Protein AF-A0A431HJG8-F1 (afdb_monomer_lite)

Radius of gyration: 27.52 Å; chains: 1; bounding box: 78×36×75 Å

Secondary structure (DSSP, 8-state):
-HHHHHHHHHHHHHHHHHHHHT--HHHHHHHIIIIIIHHHT-HHHHHHHHHHHHHHHHHHHHHH-SSPPPP-S-HHHHHHHHHHHHHHHHIIIIIHHHHHHHHHHHHHHHHHTT--SSHHHHHHHHHHHHHHHHHHHHTTT--S-HHHHHHHHHHHHHHHHHHHHHHHHHHHHS-S----HHHHHHHHHHHHHHHHHHHHHHHHHHHHHS--EES--EEEPHHHHHHHHSPPTTS-GGGBGGG-TTTEEEETTEEEE-SSEEEEEETTEEEEEEE-BSSPEEPTTS-EEEEEEEEEEETTEEEEEEEEEEEGGG-TTTTTSPPPGGGG-

Foldseek 3Di:
DVVVVVVVVVVVVVVVVVCLLQDQLVVLLVCCPVPVVVVCPPPVNVPVVVVVVLVVLVVLLVVPDPPFDQQPQDPVLNVVLSVVLLVQLCCLQPVVLVVLSSVLSVVLNVVCVVPRPCSSVVSLVVSLVVLLVVVVVVCVVVLDDPVLSVLSSVLSSLNVVLSVVQSVCCVVPVDSPPDDPVSVVSVVVSVVSSPVSSSSSSVSVSVVQWPKDFFDWDFDAQVLQVLLPPDDPQADLVFFQCNPPQAWDQDPRHIIGGLFWIWTDHDQWIKIKGWGGLAWGQDPVRFTKIFIWIWTAHNNDIDIDRGDIDTPVGDPCCVRRPHPPVVVD

pLDDT: mean 77.04, std 10.56, range [43.88, 91.69]

Structure (mmCIF, N/CA/C/O backbone):
data_AF-A0A431HJG8-F1
#
_entry.id   AF-A0A431HJG8-F1
#
loop_
_atom_site.group_PDB
_atom_site.id
_atom_site.type_symbol
_atom_site.label_atom_id
_atom_site.label_alt_id
_atom_site.label_comp_id
_atom_site.label_asym_id
_atom_site.label_entity_id
_atom_site.label_seq_id
_atom_site.pdbx_PDB_ins_code
_atom_site.Cartn_x
_atom_site.Cartn_y
_atom_site.Cartn_z
_atom_site.occupancy
_atom_site.B_iso_or_equiv
_atom_site.auth_seq_id
_atom_site.auth_comp_id
_atom_site.auth_asym_id
_atom_site.auth_atom_id
_atom_site.pdbx_PDB_model_num
ATOM 1 N N . MET A 1 1 ? -45.948 -13.210 17.483 1.00 53.19 1 MET A N 1
ATOM 2 C CA . MET A 1 1 ? -44.524 -13.620 17.579 1.00 53.19 1 MET A CA 1
ATOM 3 C C . MET A 1 1 ? -43.562 -12.494 17.176 1.00 53.19 1 MET A C 1
ATOM 5 O O . MET A 1 1 ? -42.685 -12.172 17.970 1.00 53.19 1 MET A O 1
ATOM 9 N N . LEU A 1 2 ? -43.781 -11.815 16.036 1.00 53.88 2 LEU A N 1
ATOM 10 C CA . LEU A 1 2 ? -43.001 -10.638 15.595 1.00 53.88 2 LEU A CA 1
ATOM 11 C C . LEU A 1 2 ? -42.888 -9.531 16.660 1.00 53.88 2 LEU A C 1
ATOM 13 O O . LEU A 1 2 ? -41.799 -9.046 16.937 1.00 53.88 2 LEU A O 1
ATOM 17 N N . ASN A 1 3 ? -43.994 -9.186 17.326 1.00 65.94 3 ASN A N 1
ATOM 18 C CA . ASN A 1 3 ? -44.025 -8.076 18.286 1.00 65.94 3 ASN A CA 1
ATOM 19 C C . ASN A 1 3 ? -43.157 -8.330 19.546 1.00 65.94 3 ASN A C 1
ATOM 21 O O . ASN A 1 3 ? -42.563 -7.409 20.100 1.00 65.94 3 ASN A O 1
ATOM 25 N N . LYS A 1 4 ? -42.999 -9.598 19.968 1.00 66.44 4 LYS A N 1
ATOM 26 C CA . LYS A 1 4 ? -42.073 -9.991 21.054 1.00 66.44 4 LYS A CA 1
ATOM 27 C C . LYS A 1 4 ? -40.607 -9.930 20.605 1.00 66.44 4 LYS A C 1
ATOM 29 O O . LYS A 1 4 ? -39.761 -9.507 21.389 1.00 66.44 4 LYS A O 1
ATOM 34 N N . LEU A 1 5 ? -40.317 -10.315 19.359 1.00 67.69 5 LEU A N 1
ATOM 35 C CA . LEU A 1 5 ? -38.980 -10.214 18.763 1.00 67.69 5 LEU A CA 1
ATOM 36 C C . LEU A 1 5 ? -38.539 -8.753 18.619 1.00 67.69 5 LEU A C 1
ATOM 38 O O . LEU A 1 5 ? -37.452 -8.415 19.073 1.00 67.69 5 LEU A O 1
ATOM 42 N N . PHE A 1 6 ? -39.398 -7.875 18.093 1.00 71.62 6 PHE A N 1
ATOM 43 C CA . PHE A 1 6 ? -39.111 -6.440 17.981 1.00 71.62 6 PHE A CA 1
ATOM 44 C C . PHE A 1 6 ? -38.918 -5.775 19.344 1.00 71.62 6 PHE A C 1
ATOM 46 O O . PHE A 1 6 ? -37.957 -5.035 19.536 1.00 71.62 6 PHE A O 1
ATOM 53 N N . LYS A 1 7 ? -39.769 -6.096 20.327 1.00 71.69 7 LYS A N 1
ATOM 54 C CA . LYS A 1 7 ? -39.635 -5.568 21.691 1.00 71.69 7 LYS A CA 1
ATOM 55 C C . LYS A 1 7 ? -38.341 -6.053 22.361 1.00 71.69 7 LYS A C 1
ATOM 57 O O . LYS A 1 7 ? -37.634 -5.260 22.973 1.00 71.69 7 LYS A O 1
ATOM 62 N N . SER A 1 8 ? -37.979 -7.327 22.182 1.00 72.56 8 SER A N 1
ATOM 63 C CA . SER A 1 8 ? -36.697 -7.883 22.644 1.00 72.56 8 SER A CA 1
ATOM 64 C C . SER A 1 8 ? -35.492 -7.210 21.976 1.00 72.56 8 SER A C 1
ATOM 66 O O . SER A 1 8 ? -34.520 -6.879 22.657 1.00 72.56 8 SER A O 1
ATOM 68 N N . LEU A 1 9 ? -35.560 -6.973 20.664 1.00 71.25 9 LEU A N 1
ATOM 69 C CA . LEU A 1 9 ? -34.513 -6.291 19.907 1.00 71.25 9 LEU A CA 1
ATOM 70 C C . LEU A 1 9 ? -34.352 -4.837 20.370 1.00 71.25 9 LEU A C 1
ATOM 72 O O . LEU A 1 9 ? -33.231 -4.397 20.600 1.00 71.25 9 LEU A O 1
ATOM 76 N N . TYR A 1 10 ? -35.462 -4.127 20.584 1.00 76.19 10 TYR A N 1
ATOM 77 C CA . TYR A 1 10 ? -35.477 -2.754 21.084 1.00 76.19 10 TYR A CA 1
ATOM 78 C C . TYR A 1 10 ? -34.828 -2.636 22.467 1.00 76.19 10 TYR A C 1
ATOM 80 O O . TYR A 1 10 ? -33.953 -1.797 22.650 1.00 76.19 10 TYR A O 1
ATOM 88 N N . TYR A 1 11 ? -35.172 -3.507 23.425 1.00 73.81 11 TYR A N 1
ATOM 89 C CA . TYR A 1 11 ? -34.519 -3.499 24.741 1.00 73.81 11 TYR A CA 1
ATOM 90 C C . TYR A 1 11 ? -33.025 -3.833 24.656 1.00 73.81 11 TYR A C 1
ATOM 92 O O . TYR A 1 11 ? -32.221 -3.222 25.355 1.00 73.81 11 TYR A O 1
ATOM 100 N N . ARG A 1 12 ? -32.626 -4.761 23.774 1.00 72.62 12 ARG A N 1
ATOM 101 C CA . ARG A 1 12 ? -31.205 -5.062 23.533 1.00 72.62 12 ARG A CA 1
ATOM 102 C C . ARG A 1 12 ? -30.459 -3.868 22.939 1.00 72.62 12 ARG A C 1
ATOM 104 O O . ARG A 1 12 ? -29.351 -3.587 23.382 1.00 72.62 12 ARG A O 1
ATOM 111 N N . LEU A 1 13 ? -31.060 -3.169 21.976 1.00 72.44 13 LEU A N 1
ATOM 112 C CA . LEU A 1 13 ? -30.500 -1.960 21.368 1.00 72.44 13 LEU A CA 1
ATOM 113 C C . LEU A 1 13 ? -30.425 -0.807 22.370 1.00 72.44 13 LEU A C 1
ATOM 115 O O . LEU A 1 13 ? -29.407 -0.128 22.423 1.00 72.44 13 LEU A O 1
ATOM 119 N N . LYS A 1 14 ? -31.459 -0.622 23.197 1.00 74.56 14 LYS A N 1
ATOM 120 C CA . LYS A 1 14 ? -31.486 0.396 24.250 1.00 74.56 14 LYS A CA 1
ATOM 121 C C . LYS A 1 14 ? -30.387 0.154 25.284 1.00 74.56 14 LYS A C 1
ATOM 123 O O . LYS A 1 14 ? -29.580 1.043 25.506 1.00 74.56 14 LYS A O 1
ATOM 128 N N . ASN A 1 15 ? -30.280 -1.066 25.814 1.00 74.69 15 ASN A N 1
ATOM 129 C CA . ASN A 1 15 ? -29.219 -1.417 26.764 1.00 74.69 15 ASN A CA 1
ATOM 130 C C . ASN A 1 15 ? -27.821 -1.269 26.144 1.00 74.69 15 ASN A C 1
ATOM 132 O O . ASN A 1 15 ? -26.899 -0.803 26.802 1.00 74.69 15 ASN A O 1
ATOM 136 N N . TYR A 1 16 ? -27.658 -1.638 24.870 1.00 71.56 16 TYR A N 1
ATOM 137 C CA . TYR A 1 16 ? -26.401 -1.441 24.147 1.00 71.56 16 TYR A CA 1
ATOM 138 C C . TYR A 1 16 ? -26.059 0.046 23.971 1.00 71.56 16 TYR A C 1
ATOM 140 O O . TYR A 1 16 ? -24.907 0.433 24.138 1.00 71.56 16 TYR A O 1
ATOM 148 N N . ASN A 1 17 ? -27.054 0.888 23.681 1.00 73.94 17 ASN A N 1
ATOM 149 C CA . ASN A 1 17 ? -26.876 2.332 23.570 1.00 73.94 17 ASN A CA 1
ATOM 150 C C . ASN A 1 17 ? -26.530 2.969 24.925 1.00 73.94 17 ASN A C 1
ATOM 152 O O . ASN A 1 17 ? -25.628 3.796 24.993 1.00 73.94 17 ASN A O 1
ATOM 156 N N . ASP A 1 18 ? -27.184 2.545 26.007 1.00 71.31 18 ASP A N 1
ATOM 157 C CA . ASP A 1 18 ? -26.900 3.026 27.364 1.00 71.31 18 ASP A CA 1
ATOM 158 C C . ASP A 1 18 ? -25.480 2.629 27.819 1.00 71.31 18 ASP A C 1
ATOM 160 O O . ASP A 1 18 ? -24.781 3.416 28.459 1.00 71.31 18 ASP A O 1
ATOM 164 N N . GLU A 1 19 ? -25.003 1.441 27.436 1.00 73.31 19 GLU A N 1
ATOM 165 C CA . GLU A 1 19 ? -23.618 1.004 27.669 1.00 73.31 19 GLU A CA 1
ATOM 166 C C . GLU A 1 19 ? -22.597 1.803 26.856 1.00 73.31 19 GLU A C 1
ATOM 168 O O . GLU A 1 19 ? -21.528 2.146 27.358 1.00 73.31 19 GLU A O 1
ATOM 173 N N . ILE A 1 20 ? -22.928 2.115 25.604 1.00 73.69 20 ILE A N 1
ATOM 174 C CA . ILE A 1 20 ? -22.093 2.936 24.726 1.00 73.69 20 ILE A CA 1
ATOM 175 C C . ILE A 1 20 ? -22.022 4.386 25.219 1.00 73.69 20 ILE A C 1
ATOM 177 O O . ILE A 1 20 ? -20.971 5.016 25.129 1.00 73.69 20 ILE A O 1
ATOM 181 N N . MET A 1 21 ? -23.116 4.931 25.744 1.00 69.50 21 MET A N 1
ATOM 182 C CA . MET A 1 21 ? -23.154 6.311 26.228 1.00 69.50 21 MET A CA 1
ATOM 183 C C . MET A 1 21 ? -22.412 6.492 27.559 1.00 69.50 21 MET A C 1
ATOM 185 O O . MET A 1 21 ? -21.844 7.555 27.792 1.00 69.50 21 MET A O 1
ATOM 189 N N . ASN A 1 22 ? -22.346 5.454 28.400 1.00 71.25 22 ASN A N 1
ATOM 190 C CA . ASN A 1 22 ? -21.621 5.467 29.681 1.00 71.25 22 ASN A CA 1
ATOM 191 C C . ASN A 1 22 ? -20.175 4.952 29.575 1.00 71.25 22 ASN A C 1
ATOM 193 O O . ASN A 1 22 ? -19.572 4.501 30.548 1.00 71.25 22 ASN A O 1
ATOM 197 N N . PHE A 1 23 ? -19.616 4.993 28.373 1.00 76.50 23 PHE A N 1
ATOM 198 C CA . PHE A 1 23 ? -18.312 4.439 28.061 1.00 76.50 23 PHE A CA 1
ATOM 199 C C . PHE A 1 23 ? -17.176 5.240 28.707 1.00 76.50 23 PHE A C 1
ATOM 201 O O . PHE A 1 23 ? -17.044 6.436 28.454 1.00 76.50 23 PHE A O 1
ATOM 208 N N . ASN A 1 24 ? -16.322 4.592 29.504 1.00 82.12 24 ASN A N 1
ATOM 209 C CA . ASN A 1 24 ? -15.135 5.234 30.068 1.00 82.12 24 ASN A CA 1
ATOM 210 C C . ASN A 1 24 ? -13.966 5.165 29.073 1.00 82.12 24 ASN A C 1
ATOM 212 O O . ASN A 1 24 ? -13.390 4.098 28.837 1.00 82.12 24 ASN A O 1
ATOM 216 N N . PHE A 1 25 ? -13.581 6.313 28.508 1.00 85.69 25 PHE A N 1
ATOM 217 C CA . PHE A 1 25 ? -12.496 6.376 27.524 1.00 85.69 25 PHE A CA 1
ATOM 218 C C . PHE A 1 25 ? -11.129 5.957 28.083 1.00 85.69 25 PHE A C 1
ATOM 220 O O . PHE A 1 25 ? -10.315 5.405 27.341 1.00 85.69 25 PHE A O 1
ATOM 227 N N . ASN A 1 26 ? -10.876 6.169 29.378 1.00 86.94 26 ASN A N 1
ATOM 228 C CA . ASN A 1 26 ? -9.606 5.789 29.993 1.00 86.94 26 ASN A CA 1
ATOM 229 C C . ASN A 1 26 ? -9.502 4.266 30.169 1.00 86.94 26 ASN A C 1
ATOM 231 O O . ASN A 1 26 ? -8.490 3.657 29.819 1.00 86.94 26 ASN A O 1
ATOM 235 N N . ASP A 1 27 ? -10.585 3.628 30.622 1.00 85.56 27 ASP A N 1
ATOM 236 C CA . ASP A 1 27 ? -10.649 2.166 30.725 1.00 85.56 27 ASP A CA 1
ATOM 237 C C . ASP A 1 27 ? -10.578 1.502 29.348 1.00 85.56 27 ASP A C 1
ATOM 239 O O . ASP A 1 27 ? -9.983 0.433 29.200 1.00 85.56 27 ASP A O 1
ATOM 243 N N . PHE A 1 28 ? -11.130 2.150 28.322 1.00 87.69 28 PHE A N 1
ATOM 244 C CA . PHE A 1 28 ? -10.996 1.684 26.949 1.00 87.69 28 PHE A CA 1
ATOM 245 C C . PHE A 1 28 ? -9.556 1.756 26.436 1.00 87.69 28 PHE A C 1
ATOM 247 O O . PHE A 1 28 ? -9.071 0.787 25.855 1.00 87.69 28 PHE A O 1
ATOM 254 N N . ASN A 1 29 ? -8.834 2.847 26.705 1.00 89.25 29 ASN A N 1
ATOM 255 C CA . ASN A 1 29 ? -7.402 2.929 26.400 1.00 89.25 29 ASN A CA 1
ATOM 256 C C . ASN A 1 29 ? -6.603 1.850 27.126 1.00 89.25 29 ASN A C 1
ATOM 258 O O . ASN A 1 29 ? -5.787 1.160 26.511 1.00 89.25 29 ASN A O 1
ATOM 262 N N . LYS A 1 30 ? -6.884 1.651 28.418 1.00 87.81 30 LYS A N 1
ATOM 263 C CA . LYS A 1 30 ? -6.262 0.587 29.206 1.00 87.81 30 LYS A CA 1
ATOM 264 C C . LYS A 1 30 ? -6.527 -0.778 28.579 1.00 87.81 30 LYS A C 1
ATOM 266 O O . LYS A 1 30 ? -5.601 -1.576 28.461 1.00 87.81 30 LYS A O 1
ATOM 271 N N . PHE A 1 31 ? -7.749 -1.037 28.123 1.00 88.62 31 PHE A N 1
ATOM 272 C CA . PHE A 1 31 ? -8.099 -2.263 27.413 1.00 88.62 31 PHE A CA 1
ATOM 273 C C . PHE A 1 31 ? -7.317 -2.433 26.104 1.00 88.62 31 PHE A C 1
ATOM 275 O O . PHE A 1 31 ? -6.739 -3.500 25.887 1.00 88.62 31 PHE A O 1
ATOM 282 N N . ILE A 1 32 ? -7.250 -1.396 25.260 1.00 86.25 32 ILE A N 1
ATOM 283 C CA . ILE A 1 32 ? -6.510 -1.456 23.992 1.00 86.25 32 ILE A CA 1
ATOM 284 C C . ILE A 1 32 ? -5.044 -1.817 24.256 1.00 86.25 32 ILE A C 1
ATOM 286 O O . ILE A 1 32 ? -4.516 -2.735 23.637 1.00 86.25 32 ILE A O 1
ATOM 290 N N . ILE A 1 33 ? -4.399 -1.148 25.211 1.00 85.00 33 ILE A N 1
ATOM 291 C CA . ILE A 1 33 ? -2.964 -1.317 25.470 1.00 85.00 33 ILE A CA 1
ATOM 292 C C . ILE A 1 33 ? -2.667 -2.646 26.175 1.00 85.00 33 ILE A C 1
ATOM 294 O O . ILE A 1 33 ? -1.789 -3.399 25.759 1.00 85.00 33 ILE A O 1
ATOM 298 N N . THR A 1 34 ? -3.391 -2.953 27.252 1.00 84.19 34 THR A N 1
ATOM 299 C CA . THR A 1 34 ? -3.020 -4.061 28.151 1.00 84.19 34 THR A CA 1
ATOM 300 C C . THR A 1 34 ? -3.591 -5.410 27.737 1.00 84.19 34 THR A C 1
ATOM 302 O O . THR A 1 34 ? -3.011 -6.442 28.078 1.00 84.19 34 THR A O 1
ATOM 305 N N . VAL A 1 35 ? -4.710 -5.414 27.008 1.00 83.25 35 VAL A N 1
ATOM 306 C CA . VAL A 1 35 ? -5.424 -6.636 26.628 1.00 83.25 35 VAL A CA 1
ATOM 307 C C . VAL A 1 35 ? -5.323 -6.863 25.125 1.00 83.25 35 VAL A C 1
ATOM 309 O O . VAL A 1 35 ? -4.826 -7.906 24.708 1.00 83.25 35 VAL A O 1
ATOM 312 N N . LEU A 1 36 ? -5.754 -5.892 24.315 1.00 81.62 36 LEU A N 1
ATOM 313 C CA . LEU A 1 36 ? -5.866 -6.064 22.866 1.00 81.62 36 LEU A CA 1
ATOM 314 C C . LEU A 1 36 ? -4.489 -6.121 22.192 1.00 81.62 36 LEU A C 1
ATOM 316 O O . LEU A 1 36 ? -4.174 -7.124 21.561 1.00 81.62 36 LEU A O 1
ATOM 320 N N . LEU A 1 37 ? -3.635 -5.112 22.385 1.00 81.25 37 LEU A N 1
ATOM 321 C CA . LEU A 1 37 ? -2.283 -5.101 21.817 1.00 81.25 37 LEU A CA 1
ATOM 322 C C . LEU A 1 37 ? -1.438 -6.251 22.360 1.00 81.25 37 LEU A C 1
ATOM 324 O O . LEU A 1 37 ? -0.799 -6.939 21.578 1.00 81.25 37 LEU A O 1
ATOM 328 N N . LYS A 1 38 ? -1.496 -6.527 23.668 1.00 79.62 38 LYS A N 1
ATOM 329 C CA . LYS A 1 38 ? -0.741 -7.627 24.287 1.00 79.62 38 LYS A CA 1
ATOM 330 C C . LYS A 1 38 ? -1.108 -9.006 23.728 1.00 79.62 38 LYS A C 1
ATOM 332 O O . LYS A 1 38 ? -0.242 -9.869 23.627 1.00 79.62 38 LYS A O 1
ATOM 337 N N . GLN A 1 39 ? -2.381 -9.248 23.408 1.00 75.69 39 GLN A N 1
ATOM 338 C CA . GLN A 1 39 ? -2.785 -10.497 22.758 1.00 75.69 39 GLN A CA 1
ATOM 339 C C . GLN A 1 39 ? -2.471 -10.510 21.267 1.00 75.69 39 GLN A C 1
ATOM 341 O O . GLN A 1 39 ? -2.111 -11.558 20.746 1.00 75.69 39 GLN A O 1
ATOM 346 N N . LEU A 1 40 ? -2.583 -9.370 20.586 1.00 71.25 40 LEU A N 1
ATOM 347 C CA . LEU A 1 40 ? -2.214 -9.267 19.180 1.00 71.25 40 LEU A CA 1
ATOM 348 C C . LEU A 1 40 ? -0.706 -9.360 18.962 1.00 71.25 40 LEU A C 1
ATOM 350 O O . LEU A 1 40 ? -0.323 -9.721 17.866 1.00 71.25 40 LEU A O 1
ATOM 354 N N . THR A 1 41 ? 0.134 -9.060 19.960 1.00 69.38 41 THR A N 1
ATOM 355 C CA . THR A 1 41 ? 1.602 -9.159 19.873 1.00 69.38 41 THR A CA 1
ATOM 356 C C . THR A 1 41 ? 2.177 -10.496 20.325 1.00 69.38 41 THR A C 1
ATOM 358 O O . THR A 1 41 ? 3.390 -10.698 20.283 1.00 69.38 41 THR A O 1
ATOM 361 N N . ARG A 1 42 ? 1.318 -11.431 20.736 1.00 74.31 42 ARG A N 1
ATOM 362 C CA . ARG A 1 42 ? 1.724 -12.792 21.075 1.00 74.31 42 ARG A CA 1
ATOM 363 C C . ARG A 1 42 ? 2.242 -13.517 19.837 1.00 74.31 42 ARG A C 1
ATOM 365 O O . ARG A 1 42 ? 1.559 -13.590 18.817 1.00 74.31 42 ARG A O 1
ATOM 372 N N . THR A 1 43 ? 3.461 -14.038 19.926 1.00 63.56 43 THR A N 1
ATOM 373 C CA . THR A 1 43 ? 4.199 -14.620 18.798 1.00 63.56 43 THR A CA 1
ATOM 374 C C . THR A 1 43 ? 3.472 -15.823 18.187 1.00 63.56 43 THR A C 1
ATOM 376 O O . THR A 1 43 ? 3.460 -15.980 16.970 1.00 63.56 43 THR A O 1
ATOM 379 N N . ASP A 1 44 ? 2.795 -16.610 19.025 1.00 66.00 44 ASP A N 1
ATOM 380 C CA . ASP A 1 44 ? 1.925 -17.738 18.670 1.00 66.00 44 ASP A CA 1
ATOM 381 C C . ASP A 1 44 ? 0.692 -17.330 17.845 1.00 66.00 44 ASP A C 1
ATOM 383 O O . ASP A 1 44 ? 0.160 -18.139 17.088 1.00 66.00 44 ASP A O 1
ATOM 387 N N . VAL A 1 45 ? 0.267 -16.067 17.939 1.00 63.09 45 VAL A N 1
ATOM 388 C CA . VAL A 1 45 ? -0.875 -15.514 17.196 1.00 63.09 45 VAL A CA 1
ATOM 389 C C . VAL A 1 45 ? -0.416 -14.717 15.972 1.00 63.09 45 VAL A C 1
ATOM 391 O O . VAL A 1 45 ? -1.019 -14.834 14.907 1.00 63.09 45 VAL A O 1
ATOM 394 N N . ILE A 1 46 ? 0.662 -13.931 16.091 1.00 69.50 46 ILE A N 1
ATOM 395 C CA . ILE A 1 46 ? 1.193 -13.116 14.986 1.00 69.50 46 ILE A CA 1
ATOM 396 C C . ILE A 1 46 ? 1.695 -13.980 13.846 1.00 69.50 46 ILE A C 1
ATOM 398 O O . ILE A 1 46 ? 1.398 -13.681 12.693 1.00 69.50 46 ILE A O 1
ATOM 402 N N . LEU A 1 47 ? 2.484 -15.012 14.146 1.00 60.22 47 LEU A N 1
ATOM 403 C CA . LEU A 1 47 ? 3.254 -15.698 13.115 1.00 60.22 47 LEU A CA 1
ATOM 404 C C . LEU A 1 47 ? 2.358 -16.374 12.055 1.00 60.22 47 LEU A C 1
ATOM 406 O O . LEU A 1 47 ? 2.571 -16.115 10.870 1.00 60.22 47 LEU A O 1
ATOM 410 N N . PRO A 1 48 ? 1.309 -17.145 12.415 1.00 63.31 48 PRO A N 1
ATOM 411 C CA . PRO A 1 48 ? 0.438 -17.781 11.423 1.00 63.31 48 PRO A CA 1
ATOM 412 C C . PRO A 1 48 ? -0.397 -16.766 10.635 1.00 63.31 48 PRO A C 1
ATOM 414 O O . PRO A 1 48 ? -0.598 -16.922 9.430 1.00 63.31 48 PR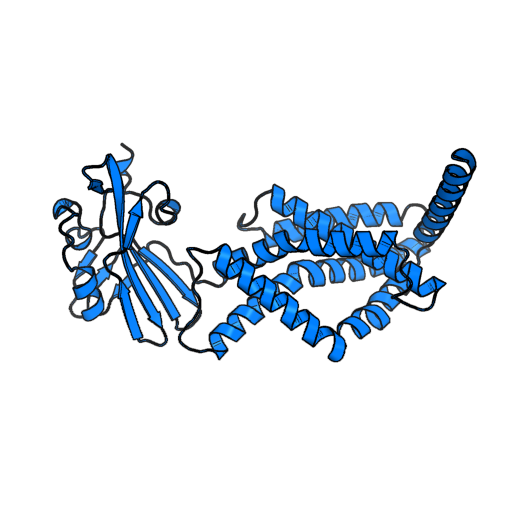O A O 1
ATOM 417 N N . VAL A 1 49 ? -0.863 -15.705 11.305 1.00 63.91 49 VAL A N 1
ATOM 418 C CA . VAL A 1 49 ? -1.653 -14.635 10.679 1.00 63.91 49 VAL A CA 1
ATOM 419 C C . VAL A 1 49 ? -0.797 -13.846 9.694 1.00 63.91 49 VAL A C 1
ATOM 421 O O . VAL A 1 49 ? -1.243 -13.585 8.581 1.00 63.91 49 VAL A O 1
ATOM 424 N N . ALA A 1 50 ? 0.441 -13.519 10.066 1.00 66.88 50 ALA A N 1
ATOM 425 C CA . ALA A 1 50 ? 1.392 -12.838 9.200 1.00 66.88 50 ALA A CA 1
ATOM 426 C C . ALA A 1 50 ? 1.712 -13.683 7.964 1.00 66.88 50 ALA A C 1
ATOM 428 O O . ALA A 1 50 ? 1.640 -13.164 6.856 1.00 66.88 50 ALA A O 1
ATOM 429 N N . ILE A 1 51 ? 1.982 -14.984 8.128 1.00 66.50 51 ILE A N 1
ATOM 430 C CA . ILE A 1 51 ? 2.247 -15.890 7.001 1.00 66.50 51 ILE A CA 1
ATOM 431 C C . ILE A 1 51 ? 1.041 -15.935 6.056 1.00 66.50 51 ILE A C 1
ATOM 433 O O . ILE A 1 51 ? 1.192 -15.660 4.867 1.00 66.50 51 ILE A O 1
ATOM 437 N N . GLY A 1 52 ? -0.164 -16.219 6.562 1.00 66.94 52 GLY A N 1
ATOM 438 C CA . GLY A 1 52 ? -1.365 -16.306 5.723 1.00 66.94 52 GLY A CA 1
ATOM 439 C C . GLY A 1 52 ? -1.678 -14.995 4.999 1.00 66.94 52 GLY A C 1
ATOM 440 O O . GLY A 1 52 ? -1.958 -14.991 3.801 1.00 66.94 52 GLY A O 1
ATOM 441 N N . PHE A 1 53 ? -1.555 -13.871 5.703 1.00 67.25 53 PHE A N 1
ATOM 442 C CA . PHE A 1 53 ? -1.793 -12.547 5.144 1.00 67.25 53 PHE A CA 1
ATOM 443 C C . PHE A 1 53 ? -0.758 -12.182 4.073 1.00 67.25 53 PHE A C 1
ATOM 445 O O . PHE A 1 53 ? -1.146 -11.811 2.970 1.00 67.25 53 PHE A O 1
ATOM 452 N N . ILE A 1 54 ? 0.539 -12.376 4.334 1.00 68.50 54 ILE A N 1
ATOM 453 C CA . ILE A 1 54 ? 1.613 -12.144 3.353 1.00 68.50 54 ILE A CA 1
ATOM 454 C C . ILE A 1 54 ? 1.409 -13.019 2.109 1.00 68.50 54 ILE A C 1
ATOM 456 O O . ILE A 1 54 ? 1.543 -12.530 0.992 1.00 68.50 54 ILE A O 1
ATOM 460 N N . THR A 1 55 ? 1.021 -14.286 2.275 1.00 67.06 55 THR A N 1
ATOM 461 C CA . THR A 1 55 ? 0.816 -15.210 1.144 1.00 67.06 55 THR A CA 1
ATOM 462 C C . THR A 1 55 ? -0.321 -14.743 0.230 1.00 67.06 55 THR A C 1
ATOM 464 O O . THR A 1 55 ? -0.173 -14.701 -0.993 1.00 67.06 55 THR A O 1
ATOM 467 N N . VAL A 1 56 ? -1.451 -14.334 0.818 1.00 65.06 56 VAL A N 1
ATOM 468 C CA . VAL A 1 56 ? -2.592 -13.777 0.075 1.00 65.06 56 VAL A CA 1
ATOM 469 C C . VAL A 1 56 ? -2.203 -12.467 -0.610 1.00 65.06 56 VAL A C 1
ATOM 471 O O . VAL A 1 56 ? -2.551 -12.250 -1.769 1.00 65.06 56 VAL A O 1
ATOM 474 N N . LEU A 1 57 ? -1.439 -11.615 0.071 1.00 63.44 57 LEU A N 1
ATOM 475 C CA . LEU A 1 57 ? -0.997 -10.336 -0.471 1.00 63.44 57 LEU A CA 1
ATOM 476 C C . LEU A 1 57 ? -0.049 -10.473 -1.657 1.00 63.44 57 LEU A C 1
ATOM 478 O O . LEU A 1 57 ? -0.286 -9.828 -2.674 1.00 63.44 57 LEU A O 1
ATOM 482 N N . ILE A 1 58 ? 0.958 -11.344 -1.562 1.00 63.75 58 ILE A N 1
ATOM 483 C CA . ILE A 1 58 ? 1.863 -11.651 -2.679 1.00 63.75 58 ILE A CA 1
ATOM 484 C C . ILE A 1 58 ? 1.059 -12.197 -3.865 1.00 63.75 58 ILE A C 1
ATOM 486 O O . ILE A 1 58 ? 1.295 -11.799 -5.004 1.00 63.75 58 ILE A O 1
ATOM 490 N N . SER A 1 59 ? 0.066 -13.053 -3.606 1.00 62.56 59 SER A N 1
ATOM 491 C CA . SER A 1 59 ? -0.792 -13.619 -4.655 1.00 62.56 59 SER A CA 1
ATOM 492 C C . SER A 1 59 ? -1.601 -12.535 -5.375 1.00 62.56 59 SER A C 1
ATOM 494 O O . SER A 1 59 ? -1.627 -12.492 -6.602 1.00 62.56 59 SER A O 1
ATOM 496 N N . PHE A 1 60 ? -2.217 -11.608 -4.634 1.00 60.75 60 PHE A N 1
ATOM 497 C CA . PHE A 1 60 ? -2.940 -10.479 -5.230 1.00 60.75 60 PHE A CA 1
ATOM 498 C C . PHE A 1 60 ? -2.015 -9.506 -5.964 1.00 60.75 60 PHE A C 1
ATOM 500 O O . PHE A 1 60 ? -2.376 -9.005 -7.028 1.00 60.75 60 PHE A O 1
ATOM 507 N N . GLN A 1 61 ? -0.824 -9.247 -5.429 1.00 58.91 61 GLN A N 1
ATOM 508 C CA . GLN A 1 61 ? 0.167 -8.392 -6.074 1.00 58.91 61 GLN A CA 1
ATOM 509 C C . GLN A 1 61 ? 0.641 -8.997 -7.402 1.00 58.91 61 GLN A C 1
ATOM 511 O O . GLN A 1 61 ? 0.653 -8.306 -8.417 1.00 58.91 61 GLN A O 1
ATOM 516 N N . SER A 1 62 ? 0.910 -10.305 -7.427 1.00 58.03 62 SER A N 1
ATOM 517 C CA . SER A 1 62 ? 1.265 -11.042 -8.645 1.00 58.03 62 SER A CA 1
ATOM 518 C C . SER A 1 62 ? 0.162 -11.023 -9.709 1.00 58.03 62 SER A C 1
ATOM 520 O O . SER A 1 62 ? 0.471 -11.140 -10.890 1.00 58.03 62 SER A O 1
ATOM 522 N N . LEU A 1 63 ? -1.109 -10.898 -9.312 1.00 52.72 63 LEU A N 1
ATOM 523 C CA . LEU A 1 63 ? -2.252 -10.839 -10.232 1.00 52.72 63 LEU A CA 1
ATOM 524 C C . LEU A 1 63 ? -2.535 -9.429 -10.767 1.00 52.72 63 LEU A C 1
ATOM 526 O O . LEU A 1 63 ? -3.189 -9.292 -11.795 1.00 52.72 63 LEU A O 1
ATOM 530 N N . THR A 1 64 ? -2.103 -8.382 -10.061 1.00 50.62 64 THR A N 1
ATOM 531 C CA . THR A 1 64 ? -2.517 -6.994 -10.338 1.00 50.62 64 THR A CA 1
ATOM 532 C C . THR A 1 64 ? -1.444 -6.138 -11.001 1.00 50.62 64 THR A C 1
ATOM 534 O O . THR A 1 64 ? -1.724 -4.985 -11.323 1.00 50.62 64 THR A O 1
ATOM 537 N N . GLN A 1 65 ? -0.222 -6.644 -11.198 1.00 51.09 65 GLN A N 1
ATOM 538 C CA . GLN A 1 65 ? 0.906 -5.800 -11.593 1.00 51.09 65 GLN A CA 1
ATOM 539 C C . GLN A 1 65 ? 1.621 -6.295 -12.851 1.00 51.09 65 GLN A C 1
ATOM 541 O O . GLN A 1 65 ? 2.389 -7.249 -12.827 1.00 51.09 65 GLN A O 1
ATOM 546 N N . SER A 1 66 ? 1.423 -5.555 -13.938 1.00 43.88 66 SER A N 1
ATOM 547 C CA . SER A 1 66 ? 2.242 -5.546 -15.157 1.00 43.88 66 SER A CA 1
ATOM 548 C C . SER A 1 66 ? 3.554 -4.756 -14.990 1.00 43.88 66 SER A C 1
ATOM 550 O O . SER A 1 66 ? 4.470 -4.922 -15.792 1.00 43.88 66 SER A O 1
ATOM 552 N N . ASN A 1 67 ? 3.665 -3.917 -13.948 1.00 46.75 67 ASN A N 1
ATOM 553 C CA . ASN A 1 67 ? 4.657 -2.834 -13.882 1.00 46.75 67 ASN A CA 1
ATOM 554 C C . ASN A 1 67 ? 5.407 -2.673 -12.548 1.00 46.75 67 ASN A C 1
ATOM 556 O O . ASN A 1 67 ? 6.092 -1.670 -12.358 1.00 46.75 67 ASN A O 1
ATOM 560 N N . VAL A 1 68 ? 5.306 -3.627 -11.621 1.00 50.12 68 VAL A N 1
ATOM 561 C CA . VAL A 1 68 ? 6.115 -3.582 -10.393 1.00 50.12 68 VAL A CA 1
ATOM 562 C C . VAL A 1 68 ? 7.340 -4.453 -10.516 1.00 50.12 68 VAL A C 1
ATOM 564 O O . VAL A 1 68 ? 7.291 -5.607 -10.947 1.00 50.12 68 VAL A O 1
ATOM 567 N N . PHE A 1 69 ? 8.455 -3.854 -10.129 1.00 54.31 69 PHE A N 1
ATOM 568 C CA . PHE A 1 69 ? 9.742 -4.492 -10.168 1.00 54.31 69 PHE A CA 1
ATOM 569 C C . PHE A 1 69 ? 9.939 -5.346 -8.913 1.00 54.31 69 PHE A C 1
ATOM 571 O O . PHE A 1 69 ? 9.953 -4.844 -7.793 1.00 54.31 69 PHE A O 1
ATOM 578 N N . PHE A 1 70 ? 10.133 -6.652 -9.096 1.00 58.16 70 PHE A N 1
ATOM 579 C CA . PHE A 1 70 ? 10.589 -7.520 -8.016 1.00 58.16 70 PHE A CA 1
ATOM 580 C C . PHE A 1 70 ? 12.117 -7.605 -8.055 1.00 58.16 70 PHE A C 1
ATOM 582 O O . PHE A 1 70 ? 12.662 -8.002 -9.091 1.00 58.16 70 PHE A O 1
ATOM 589 N N . PRO A 1 71 ? 12.830 -7.271 -6.965 1.00 56.31 71 PRO A N 1
ATOM 590 C CA . PRO A 1 71 ? 14.260 -7.537 -6.896 1.00 56.31 71 PRO A CA 1
ATOM 591 C C . PRO A 1 71 ? 14.474 -9.056 -6.945 1.00 56.31 71 PRO A C 1
ATOM 593 O O . PRO A 1 71 ? 13.967 -9.787 -6.095 1.00 56.31 71 PRO A O 1
ATOM 596 N N . GLN A 1 72 ? 15.177 -9.540 -7.971 1.00 59.88 72 GLN A N 1
ATOM 597 C CA . GLN A 1 72 ? 15.430 -10.974 -8.183 1.00 59.88 72 GLN A CA 1
ATOM 598 C C . GLN A 1 72 ? 16.846 -11.384 -7.784 1.00 59.88 72 GLN A C 1
ATOM 600 O O . GLN A 1 72 ? 17.134 -12.575 -7.698 1.00 59.88 72 GLN A O 1
ATOM 605 N N . SER A 1 73 ? 17.745 -10.427 -7.539 1.00 52.50 73 SER A N 1
ATOM 606 C CA . SER A 1 73 ? 19.153 -10.760 -7.327 1.00 52.50 73 SER A CA 1
ATOM 607 C C . SER A 1 73 ? 19.464 -11.319 -5.942 1.00 52.50 73 SER A C 1
ATOM 609 O O . SER A 1 73 ? 20.485 -11.977 -5.758 1.00 52.50 73 SER A O 1
ATOM 611 N N . ASN A 1 74 ? 18.602 -11.058 -4.956 1.00 59.59 74 ASN A N 1
ATOM 612 C CA . ASN A 1 74 ? 18.850 -11.444 -3.577 1.00 59.59 74 ASN A CA 1
ATOM 613 C C . ASN A 1 74 ? 17.532 -11.732 -2.845 1.00 59.59 74 ASN A C 1
ATOM 615 O O . ASN A 1 74 ? 16.710 -10.834 -2.652 1.00 59.59 74 ASN A O 1
ATOM 619 N N . VAL A 1 75 ? 17.343 -12.984 -2.408 1.00 61.78 75 VAL A N 1
ATOM 620 C CA . VAL A 1 75 ? 16.154 -13.428 -1.657 1.00 61.78 75 VAL A CA 1
ATOM 621 C C . VAL A 1 75 ? 15.919 -12.542 -0.422 1.00 61.78 75 VAL A C 1
ATOM 623 O O . VAL A 1 75 ? 14.808 -12.045 -0.260 1.00 61.78 75 VAL A O 1
ATOM 626 N N . PRO A 1 76 ? 16.934 -12.240 0.408 1.00 63.41 76 PRO A N 1
ATOM 627 C CA . PRO A 1 76 ? 16.856 -11.208 1.437 1.00 63.41 76 PRO A CA 1
ATOM 628 C C . PRO A 1 76 ? 16.331 -9.840 0.985 1.00 63.41 76 PRO A C 1
ATOM 630 O O . PRO A 1 76 ? 15.531 -9.248 1.706 1.00 63.41 76 PRO A O 1
ATOM 633 N N . ALA A 1 77 ? 16.736 -9.325 -0.179 1.00 59.19 77 ALA A N 1
ATOM 634 C CA . ALA A 1 77 ? 16.263 -8.027 -0.671 1.00 59.19 77 ALA A CA 1
ATOM 635 C C . ALA A 1 77 ? 14.782 -8.089 -1.068 1.00 59.19 77 ALA A C 1
ATOM 637 O O . ALA A 1 77 ? 14.014 -7.198 -0.706 1.00 59.19 77 ALA A O 1
ATOM 638 N N . TYR A 1 78 ? 14.370 -9.179 -1.718 1.00 64.81 78 TYR A N 1
ATOM 639 C CA . TYR A 1 78 ? 12.968 -9.473 -2.014 1.00 64.81 78 TYR A CA 1
ATOM 640 C C . TYR A 1 78 ? 12.118 -9.585 -0.748 1.00 64.81 78 TYR A C 1
ATOM 642 O O . TYR A 1 78 ? 11.106 -8.901 -0.609 1.00 64.81 78 TYR A O 1
ATOM 650 N N . VAL A 1 79 ? 12.559 -10.389 0.219 1.00 67.75 79 VAL A N 1
ATOM 651 C CA . VAL A 1 79 ? 11.860 -10.557 1.497 1.00 67.75 79 VAL A CA 1
ATOM 652 C C . VAL A 1 79 ? 11.779 -9.224 2.238 1.00 67.75 79 VAL A C 1
ATOM 654 O O . VAL A 1 79 ? 10.716 -8.872 2.737 1.00 67.75 79 VAL A O 1
ATOM 657 N N . THR A 1 80 ? 12.858 -8.441 2.262 1.00 67.69 80 THR A N 1
ATOM 658 C CA . THR A 1 80 ? 12.874 -7.120 2.912 1.00 67.69 80 THR A CA 1
ATOM 659 C C . THR A 1 80 ? 11.909 -6.150 2.238 1.00 67.69 80 THR A C 1
ATOM 661 O O . THR A 1 80 ? 11.178 -5.447 2.931 1.00 67.69 80 THR A O 1
ATOM 664 N N . PHE A 1 81 ? 11.857 -6.137 0.905 1.00 69.06 81 PHE A N 1
ATOM 665 C CA . PHE A 1 81 ? 10.923 -5.317 0.135 1.00 69.06 81 PHE A CA 1
ATOM 666 C C . PHE A 1 81 ? 9.467 -5.668 0.461 1.00 69.06 81 PHE A C 1
ATOM 668 O O . PHE A 1 81 ? 8.691 -4.793 0.843 1.00 69.06 81 PHE A O 1
ATOM 675 N N . VAL A 1 82 ? 9.117 -6.956 0.419 1.00 70.94 82 VAL A N 1
ATOM 676 C CA . VAL A 1 82 ? 7.768 -7.435 0.756 1.00 70.94 82 VAL A CA 1
ATOM 677 C C . VAL A 1 82 ? 7.414 -7.130 2.214 1.00 70.94 82 VAL A C 1
ATOM 679 O O . VAL A 1 82 ? 6.315 -6.648 2.498 1.00 70.94 82 VAL A O 1
ATOM 682 N N . LEU A 1 83 ? 8.337 -7.362 3.152 1.00 73.38 83 LEU A N 1
ATOM 683 C CA . LEU A 1 83 ? 8.127 -7.060 4.570 1.00 73.38 83 LEU A CA 1
ATOM 684 C C . LEU A 1 83 ? 7.926 -5.563 4.803 1.00 73.38 83 LEU A C 1
ATOM 686 O O . LEU A 1 83 ? 7.042 -5.186 5.569 1.00 73.38 83 LEU A O 1
ATOM 690 N N . PHE A 1 84 ? 8.698 -4.711 4.128 1.00 72.12 84 PHE A N 1
ATOM 691 C CA . PHE A 1 84 ? 8.559 -3.261 4.223 1.00 72.12 84 PHE A CA 1
ATOM 692 C C . PHE A 1 84 ? 7.202 -2.791 3.687 1.00 72.12 84 PHE A C 1
ATOM 694 O O . PHE A 1 84 ? 6.516 -2.005 4.341 1.00 72.12 84 PHE A O 1
ATOM 701 N N . GLN A 1 85 ? 6.762 -3.326 2.547 1.00 72.44 85 GLN A N 1
ATOM 702 C CA . GLN A 1 85 ? 5.442 -3.037 1.985 1.00 72.44 85 GLN A CA 1
ATOM 703 C C . GLN A 1 85 ? 4.311 -3.477 2.919 1.00 72.44 85 GLN A C 1
ATOM 705 O O . GLN A 1 85 ? 3.400 -2.696 3.202 1.00 72.44 85 GLN A O 1
ATOM 710 N N . CYS A 1 86 ? 4.393 -4.696 3.458 1.00 73.88 86 CYS A N 1
ATOM 711 C CA . CYS A 1 86 ? 3.422 -5.202 4.426 1.00 73.88 86 CYS A CA 1
ATOM 712 C C . CYS A 1 86 ? 3.400 -4.346 5.695 1.00 73.88 86 CYS A C 1
ATOM 714 O O . CYS A 1 86 ? 2.324 -3.983 6.170 1.00 73.88 86 CYS A O 1
ATOM 716 N N . ALA A 1 87 ? 4.570 -3.973 6.218 1.00 76.25 87 ALA A N 1
ATOM 717 C CA . ALA A 1 87 ? 4.688 -3.115 7.389 1.00 76.25 87 ALA A CA 1
ATOM 718 C C . ALA A 1 87 ? 4.041 -1.746 7.148 1.00 76.25 87 ALA A C 1
ATOM 720 O O . ALA A 1 87 ? 3.250 -1.299 7.976 1.00 76.25 87 ALA A O 1
ATOM 721 N N . MET A 1 88 ? 4.297 -1.117 5.997 1.00 76.19 88 MET A N 1
ATOM 722 C CA . MET A 1 88 ? 3.678 0.159 5.626 1.00 76.19 88 MET A CA 1
ATOM 723 C C . MET A 1 88 ? 2.163 0.039 5.457 1.00 76.19 88 MET A C 1
ATOM 725 O O . MET A 1 88 ? 1.418 0.876 5.969 1.00 76.19 88 MET A O 1
ATOM 729 N N . SER A 1 89 ? 1.678 -1.025 4.813 1.00 77.31 89 SER A N 1
ATOM 730 C CA . SER A 1 89 ? 0.239 -1.250 4.670 1.00 77.31 89 SER A CA 1
ATOM 731 C C . SER A 1 89 ? -0.443 -1.469 6.019 1.00 77.31 89 SER A C 1
ATOM 733 O O . SER A 1 89 ? -1.503 -0.898 6.266 1.00 77.31 89 SER A O 1
ATOM 735 N N . ILE A 1 90 ? 0.154 -2.258 6.915 1.00 79.81 90 ILE A N 1
ATOM 736 C CA . ILE A 1 90 ? -0.367 -2.472 8.272 1.00 79.81 90 ILE A CA 1
ATOM 737 C C . ILE A 1 90 ? -0.325 -1.164 9.068 1.00 79.81 90 ILE A C 1
ATOM 739 O O . ILE A 1 90 ? -1.281 -0.840 9.780 1.00 79.81 90 ILE A O 1
ATOM 743 N N . ALA A 1 91 ? 0.751 -0.388 8.926 1.00 81.19 91 ALA A N 1
ATOM 744 C CA . ALA A 1 91 ? 0.902 0.889 9.602 1.00 81.19 91 ALA A CA 1
ATOM 745 C C . ALA A 1 91 ? -0.214 1.866 9.206 1.00 81.19 91 ALA A C 1
ATOM 747 O O . ALA A 1 91 ? -0.856 2.448 10.079 1.00 81.19 91 ALA A O 1
ATOM 748 N N . ILE A 1 92 ? -0.496 1.990 7.906 1.00 81.75 92 ILE A N 1
ATOM 749 C CA . ILE A 1 92 ? -1.533 2.886 7.384 1.00 81.75 92 ILE A CA 1
ATOM 750 C C . ILE A 1 92 ? -2.939 2.381 7.716 1.00 81.75 92 ILE A C 1
ATOM 752 O O . ILE A 1 92 ? -3.777 3.155 8.173 1.00 81.75 92 ILE A O 1
ATOM 756 N N . VAL A 1 93 ? -3.220 1.093 7.519 1.00 82.31 93 VAL A N 1
ATOM 757 C CA . VAL A 1 93 ? -4.588 0.565 7.644 1.00 82.31 93 VAL A CA 1
ATOM 758 C C . VAL A 1 93 ? -5.004 0.336 9.095 1.00 82.31 93 VAL A C 1
ATOM 760 O O . VAL A 1 93 ? -6.179 0.510 9.413 1.00 82.31 93 VAL A O 1
ATOM 763 N N . TYR A 1 94 ? -4.070 -0.024 9.980 1.00 83.88 94 TYR A N 1
ATOM 764 C CA . TYR A 1 94 ? -4.400 -0.464 11.338 1.00 83.88 94 TYR A CA 1
ATOM 765 C C . TYR A 1 94 ? -3.707 0.341 12.435 1.00 83.88 94 TYR A C 1
ATOM 767 O O . TYR A 1 94 ? -4.367 0.738 13.394 1.00 83.88 94 TYR A O 1
ATOM 775 N N . VAL A 1 95 ? -2.401 0.602 12.328 1.00 85.62 95 VAL A N 1
ATOM 776 C CA . VAL A 1 95 ? -1.649 1.241 13.426 1.00 85.62 95 VAL A CA 1
ATOM 777 C C . VAL A 1 95 ? -2.017 2.714 13.567 1.00 85.62 95 VAL A C 1
ATOM 779 O O . VAL A 1 95 ? -2.359 3.154 14.662 1.00 85.62 95 VAL A O 1
ATOM 782 N N . LEU A 1 96 ? -1.998 3.469 12.468 1.00 85.69 96 LEU A N 1
ATOM 783 C CA . LEU A 1 96 ? -2.348 4.887 12.453 1.00 85.69 96 LEU A CA 1
ATOM 784 C C . LEU A 1 96 ? -3.752 5.158 13.013 1.00 85.69 96 LEU A C 1
ATOM 786 O O . LEU A 1 96 ? -3.846 5.909 13.988 1.00 85.69 96 LEU A O 1
ATOM 790 N N . PRO A 1 97 ? -4.834 4.531 12.510 1.00 88.88 97 PRO A N 1
ATOM 791 C CA . PRO A 1 97 ? -6.158 4.763 13.075 1.00 88.88 97 PRO A CA 1
ATOM 792 C C . PRO A 1 97 ? -6.260 4.324 14.538 1.00 88.88 97 PRO A C 1
ATOM 794 O O . PRO A 1 97 ? -6.977 4.973 15.298 1.00 88.88 97 PRO A O 1
ATOM 797 N N . LEU A 1 98 ? -5.535 3.284 14.972 1.00 89.12 98 LEU A N 1
ATOM 798 C CA . LEU A 1 98 ? -5.501 2.867 16.377 1.00 89.12 98 LEU A CA 1
ATOM 799 C C . LEU A 1 98 ? -4.812 3.909 17.274 1.00 89.12 98 LEU A C 1
ATOM 801 O O . LEU A 1 98 ? -5.329 4.224 18.346 1.00 89.12 98 LEU A O 1
ATOM 805 N N . ILE A 1 99 ? -3.691 4.487 16.834 1.00 88.88 99 ILE A N 1
ATOM 806 C CA . ILE A 1 99 ? -3.016 5.586 17.539 1.00 88.88 99 ILE A CA 1
ATOM 807 C C . ILE A 1 99 ? -3.958 6.786 17.659 1.00 88.88 99 ILE A C 1
ATOM 809 O O . ILE A 1 99 ? -4.109 7.337 18.750 1.00 88.88 99 ILE A O 1
ATOM 813 N N . THR A 1 100 ? -4.655 7.153 16.578 1.00 88.56 100 THR A N 1
ATOM 814 C CA . THR A 1 100 ? -5.657 8.227 16.609 1.00 88.56 100 THR A CA 1
ATOM 815 C C . THR A 1 100 ? -6.745 7.949 17.646 1.00 88.56 100 THR A C 1
ATOM 817 O O . THR A 1 100 ? -7.098 8.844 18.411 1.00 88.56 100 THR A O 1
ATOM 820 N N . ILE A 1 101 ? -7.242 6.708 17.730 1.00 89.31 101 ILE A N 1
ATOM 821 C CA . ILE A 1 101 ? -8.231 6.306 18.740 1.00 89.31 101 ILE A CA 1
ATOM 822 C C . ILE A 1 101 ? -7.675 6.513 20.149 1.00 89.31 101 ILE A C 1
ATOM 824 O O . ILE A 1 101 ? -8.360 7.100 20.983 1.00 89.31 101 ILE A O 1
ATOM 828 N N . ILE A 1 102 ? -6.444 6.068 20.414 1.00 89.75 102 ILE A N 1
ATOM 829 C CA . ILE A 1 102 ? -5.815 6.177 21.738 1.00 89.75 102 ILE A CA 1
ATOM 830 C C . ILE A 1 102 ? -5.658 7.644 22.157 1.00 89.75 102 ILE A C 1
ATOM 832 O O . ILE A 1 102 ? -6.022 8.005 23.281 1.00 89.75 102 ILE A O 1
ATOM 836 N N . ILE A 1 103 ? -5.164 8.492 21.251 1.00 91.06 103 ILE A N 1
ATOM 837 C CA . ILE A 1 103 ? -4.974 9.927 21.498 1.00 91.06 103 ILE A CA 1
ATOM 838 C C . ILE A 1 103 ? -6.323 10.605 21.755 1.00 91.06 103 ILE A C 1
ATOM 840 O O . ILE A 1 103 ? -6.490 11.293 22.762 1.00 91.06 103 ILE A O 1
ATOM 844 N N . LEU A 1 104 ? -7.317 10.369 20.893 1.00 91.69 104 LEU A N 1
ATOM 845 C CA . LEU A 1 104 ? -8.642 10.962 21.059 1.00 91.69 104 LEU A CA 1
ATOM 846 C C . LEU A 1 104 ? -9.322 10.483 22.337 1.00 91.69 104 LEU A C 1
ATOM 848 O O . LEU A 1 104 ? -9.900 11.291 23.054 1.00 91.69 104 LEU A O 1
ATOM 852 N N . ASN A 1 105 ? -9.219 9.202 22.680 1.00 90.56 105 ASN A N 1
ATOM 853 C CA . ASN A 1 105 ? -9.718 8.690 23.953 1.00 90.56 105 ASN A CA 1
ATOM 854 C C . ASN A 1 105 ? -9.095 9.422 25.146 1.00 90.56 105 ASN A C 1
ATOM 856 O O . ASN A 1 105 ? -9.814 9.755 26.084 1.00 90.56 105 ASN A O 1
ATOM 860 N N . ALA A 1 106 ? -7.787 9.696 25.116 1.00 89.12 106 ALA A N 1
ATOM 861 C CA . ALA A 1 106 ? -7.116 10.409 26.198 1.00 89.12 106 ALA A CA 1
ATOM 862 C 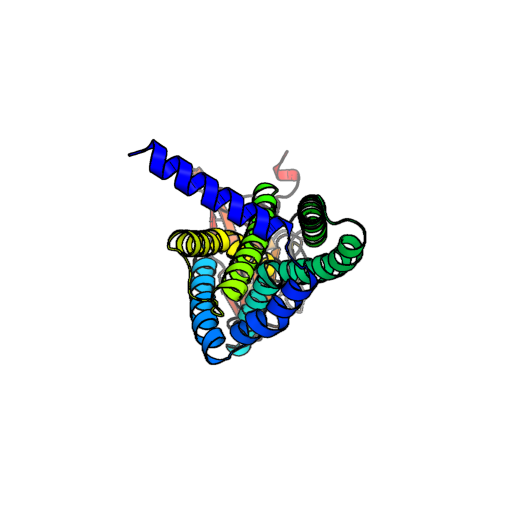C . ALA A 1 106 ? -7.663 11.839 26.344 1.00 89.12 106 ALA A C 1
ATOM 864 O O . ALA A 1 106 ? -8.068 12.223 27.441 1.00 89.12 106 ALA A O 1
ATOM 865 N N . ILE A 1 107 ? -7.777 12.582 25.237 1.00 89.62 107 ILE A N 1
ATOM 866 C CA . ILE A 1 107 ? -8.319 13.953 25.223 1.00 89.62 107 ILE A CA 1
ATOM 867 C C . ILE A 1 107 ? -9.773 13.960 25.711 1.00 89.62 107 ILE A C 1
ATOM 869 O O . ILE A 1 107 ? -10.135 14.694 26.631 1.00 89.62 107 ILE A O 1
ATOM 873 N N . PHE A 1 108 ? -10.610 13.094 25.141 1.00 89.38 108 PHE A N 1
ATOM 874 C CA . PHE A 1 108 ? -12.027 13.027 25.483 1.00 89.38 108 PHE A CA 1
ATOM 875 C C . PHE A 1 108 ? -12.284 12.471 26.885 1.00 89.38 108 PHE A C 1
ATOM 877 O O . PHE A 1 108 ? -13.311 12.804 27.467 1.00 89.38 108 PHE A O 1
ATOM 884 N N . SER A 1 109 ? -11.356 11.709 27.476 1.00 87.38 109 SER A N 1
ATOM 885 C CA . SER A 1 109 ? -11.452 11.309 28.888 1.00 87.38 109 SER A CA 1
ATOM 886 C C . SER A 1 109 ? -11.384 12.507 29.840 1.00 87.38 109 SER A C 1
ATOM 888 O O . SER A 1 109 ? -12.041 12.503 30.878 1.00 87.38 109 SER A O 1
ATOM 890 N N . ILE A 1 110 ? -10.632 13.554 29.479 1.00 86.88 110 ILE A N 1
ATOM 891 C CA . ILE A 1 110 ? -10.537 14.792 30.261 1.00 86.88 110 ILE A CA 1
ATOM 892 C C . ILE A 1 110 ? -11.845 15.572 30.135 1.00 86.88 110 ILE A C 1
ATOM 894 O O . ILE A 1 110 ? -12.409 15.992 31.141 1.00 86.88 110 ILE A O 1
ATOM 898 N N . ILE A 1 111 ? -12.364 15.700 28.912 1.00 84.50 111 ILE A N 1
ATOM 899 C CA . ILE A 1 111 ? -13.621 16.404 28.617 1.00 84.50 111 ILE A CA 1
ATOM 900 C C . ILE A 1 111 ? -14.812 15.711 29.297 1.00 84.50 111 ILE A C 1
ATOM 902 O O . ILE A 1 111 ? -15.671 16.381 29.869 1.00 84.50 111 ILE A O 1
ATOM 906 N N . GLN A 1 112 ? -14.832 14.372 29.306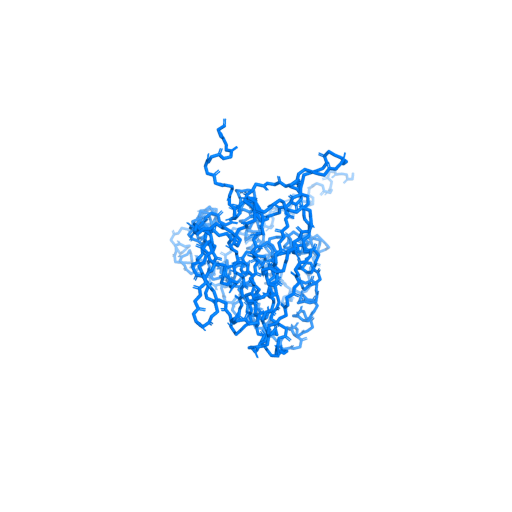 1.00 84.81 112 GLN A N 1
ATOM 907 C CA . GLN A 1 112 ? -15.906 13.573 29.901 1.00 84.81 112 GLN A CA 1
ATOM 908 C C . GLN A 1 112 ? -16.085 13.824 31.408 1.00 84.81 112 GLN A C 1
ATOM 910 O O . GLN A 1 112 ? -17.188 13.650 31.924 1.00 84.81 112 GLN A O 1
ATOM 915 N N . LYS A 1 113 ? -15.036 14.278 32.113 1.00 81.06 113 LYS A N 1
ATOM 916 C CA . LYS A 1 113 ? -15.133 14.674 33.530 1.00 81.06 113 LYS A CA 1
ATOM 917 C C . LYS A 1 113 ? -16.059 15.873 33.746 1.00 81.06 113 LYS A C 1
ATOM 919 O O . LYS A 1 113 ? -16.662 15.977 34.807 1.00 81.06 113 LYS A O 1
ATOM 924 N N . TYR A 1 114 ? -16.162 16.759 32.757 1.00 81.25 114 TYR A N 1
ATOM 925 C CA . TYR A 1 114 ? -16.918 18.011 32.847 1.00 81.25 114 TYR A CA 1
ATOM 926 C C . TYR A 1 114 ? -18.247 17.951 32.091 1.00 81.25 114 TYR A C 1
ATOM 928 O O . TYR A 1 114 ? -19.213 18.597 32.486 1.00 81.25 114 TYR A O 1
ATOM 936 N N . TRP A 1 115 ? -18.321 17.152 31.025 1.00 75.50 115 TRP A N 1
ATOM 937 C CA . TRP A 1 115 ? -19.531 16.978 30.232 1.00 75.50 115 TRP A CA 1
ATOM 938 C C . TRP A 1 115 ? -19.722 15.502 29.896 1.00 75.50 115 TRP A C 1
ATOM 940 O O . TRP A 1 115 ? -18.878 14.897 29.255 1.00 75.50 115 TRP A O 1
ATOM 950 N N . THR A 1 116 ? -20.818 14.885 30.332 1.00 70.75 116 THR A N 1
ATOM 951 C CA . THR A 1 116 ? -21.035 13.437 30.142 1.00 70.75 116 THR A CA 1
ATOM 952 C C . THR A 1 116 ? -21.980 13.121 28.986 1.00 70.75 116 THR A C 1
ATOM 954 O O . THR A 1 116 ? -21.832 12.097 28.321 1.00 70.75 116 THR A O 1
ATOM 957 N N . LYS A 1 117 ? -22.941 14.005 28.695 1.00 73.50 117 LYS A N 1
ATOM 958 C CA . LYS A 1 117 ? -23.945 13.790 27.644 1.00 73.50 117 LYS A CA 1
ATOM 959 C C . LYS A 1 117 ? -23.423 14.252 26.282 1.00 73.50 117 LYS A C 1
ATOM 961 O O . LYS A 1 117 ? -22.997 15.388 26.139 1.00 73.50 117 LYS A O 1
ATOM 966 N N . GLY A 1 118 ? -23.489 13.386 25.269 1.00 74.44 118 GLY A N 1
ATOM 967 C CA . GLY A 1 118 ? -23.176 13.732 23.871 1.00 74.44 118 GLY A CA 1
ATOM 968 C C . GLY A 1 118 ? -21.688 13.724 23.493 1.00 74.44 118 GLY A C 1
ATOM 969 O O . GLY A 1 118 ? -21.367 13.768 22.306 1.00 74.44 118 GLY A O 1
ATOM 970 N N . VAL A 1 119 ? -20.780 13.573 24.462 1.00 83.38 119 VAL A N 1
ATOM 971 C CA . VAL A 1 119 ? -19.323 13.567 24.228 1.00 83.38 119 VAL A CA 1
ATOM 972 C C . VAL A 1 119 ? -18.880 12.472 23.263 1.00 83.38 119 VAL A C 1
ATOM 974 O O . VAL A 1 119 ? -18.018 12.707 22.421 1.00 83.38 119 VAL A O 1
ATOM 977 N N . LEU A 1 120 ? -19.510 11.297 23.313 1.00 82.38 120 LEU A N 1
ATOM 978 C CA . LEU A 1 120 ? -19.233 10.228 22.357 1.00 82.38 120 LEU A CA 1
ATOM 979 C C . LEU A 1 120 ? -19.562 10.636 20.913 1.00 82.38 120 LEU A C 1
ATOM 981 O O . LEU A 1 120 ? -18.805 10.314 20.002 1.00 82.38 120 LEU A O 1
ATOM 985 N N . LEU A 1 121 ? -20.681 11.330 20.700 1.00 82.88 121 LEU A N 1
ATOM 986 C CA . LEU A 1 121 ? -21.140 11.714 19.365 1.00 82.88 121 LEU A CA 1
ATOM 987 C C . LEU A 1 121 ? -20.209 12.779 18.772 1.00 82.88 121 LEU A C 1
ATOM 989 O O . LEU A 1 121 ? -19.758 12.643 17.638 1.00 82.88 121 LEU A O 1
ATOM 993 N N . ILE A 1 122 ? -19.824 13.766 19.587 1.00 85.81 122 ILE A N 1
ATOM 994 C CA . ILE A 1 122 ? -18.820 14.780 19.232 1.00 85.81 122 ILE A CA 1
ATOM 995 C C . ILE A 1 122 ? -17.476 14.121 18.904 1.00 85.81 122 ILE A C 1
ATOM 997 O O . ILE A 1 122 ? -16.859 14.429 17.885 1.00 85.81 122 ILE A O 1
ATOM 1001 N N . LYS A 1 123 ? -17.040 13.164 19.727 1.00 88.31 123 LYS A N 1
ATOM 1002 C CA . LYS A 1 123 ? -15.812 12.409 19.488 1.00 88.31 123 LYS A CA 1
ATOM 1003 C C . LYS A 1 123 ? -15.860 11.634 18.178 1.00 88.31 123 LYS A C 1
ATOM 1005 O O . LYS A 1 123 ? -14.876 11.648 17.448 1.00 88.31 123 LYS A O 1
ATOM 1010 N N . LEU A 1 124 ? -16.965 10.955 17.873 1.00 87.19 124 LEU A N 1
ATOM 1011 C CA . LEU A 1 124 ? -17.128 10.217 16.619 1.00 87.19 124 LEU A CA 1
ATOM 1012 C C . LEU A 1 124 ? -17.014 11.149 15.408 1.00 87.19 124 LEU A C 1
ATOM 1014 O O . LEU A 1 124 ? -16.274 10.834 14.479 1.00 87.19 124 LEU A O 1
ATOM 1018 N N . LEU A 1 125 ? -17.665 12.316 15.451 1.00 88.50 125 LEU A N 1
ATOM 1019 C CA . LEU A 1 125 ? -17.557 13.327 14.395 1.00 88.50 125 LEU A CA 1
ATOM 1020 C C . LEU A 1 125 ? -16.114 13.814 14.229 1.00 88.50 125 LEU A C 1
ATOM 1022 O O . LEU A 1 125 ? -15.579 13.781 13.123 1.00 88.50 125 LEU A O 1
ATOM 1026 N N . ILE A 1 126 ? -15.451 14.184 15.327 1.00 90.38 126 ILE A N 1
ATOM 1027 C CA . ILE A 1 126 ? -14.047 14.622 15.305 1.00 90.38 126 ILE A CA 1
ATOM 1028 C C . ILE A 1 126 ? -13.119 13.504 14.814 1.00 90.38 126 ILE A C 1
ATOM 1030 O O . ILE A 1 126 ? -12.181 13.775 14.072 1.00 90.38 126 ILE A O 1
ATOM 1034 N N . THR A 1 127 ? -13.401 12.246 15.157 1.00 89.81 127 THR A N 1
ATOM 1035 C CA . THR A 1 127 ? -12.629 11.088 14.683 1.00 89.81 127 THR A CA 1
ATOM 1036 C C . THR A 1 127 ? -12.719 10.962 13.164 1.00 89.81 127 THR A C 1
ATOM 1038 O O . THR A 1 127 ? -11.691 10.825 12.511 1.00 89.81 127 THR A O 1
ATOM 1041 N N . VAL A 1 128 ? -13.921 11.075 12.587 1.00 89.88 128 VAL A N 1
ATOM 1042 C CA . VAL A 1 128 ? -14.118 11.036 11.127 1.00 89.88 128 VAL A CA 1
ATOM 1043 C C . VAL A 1 128 ? -13.409 12.204 10.439 1.00 89.88 128 VAL A C 1
ATOM 1045 O O . VAL A 1 128 ? -12.753 12.004 9.418 1.00 89.88 128 VAL A O 1
ATOM 1048 N N . VAL A 1 129 ? -13.487 13.407 11.012 1.00 90.00 129 VAL A N 1
ATOM 1049 C CA . VAL A 1 129 ? -12.801 14.594 10.481 1.00 90.00 129 VAL A CA 1
ATOM 1050 C C . VAL A 1 129 ? -11.282 14.407 10.506 1.00 90.00 129 VAL A C 1
ATOM 1052 O O . VAL A 1 129 ? -10.621 14.626 9.495 1.00 90.00 129 VAL A O 1
ATOM 1055 N N . ILE A 1 130 ? -10.716 13.938 11.620 1.00 90.50 130 ILE A N 1
ATOM 1056 C CA . ILE A 1 130 ? -9.274 13.673 11.732 1.00 90.50 130 ILE A CA 1
ATOM 1057 C C . ILE A 1 130 ? -8.844 12.565 10.774 1.00 90.50 130 ILE A C 1
ATOM 1059 O O . ILE A 1 130 ? -7.799 12.687 10.147 1.00 90.50 130 ILE A O 1
ATOM 1063 N N . TYR A 1 131 ? -9.646 11.511 10.618 1.00 89.62 131 TYR A N 1
ATOM 1064 C CA . TYR A 1 131 ? -9.391 10.458 9.639 1.00 89.62 131 TYR A CA 1
ATOM 1065 C C . TYR A 1 131 ? -9.332 10.996 8.214 1.00 89.62 131 TYR A C 1
ATOM 1067 O O . TYR A 1 131 ? -8.409 10.658 7.474 1.00 89.62 131 TYR A O 1
ATOM 1075 N N . HIS A 1 132 ? -10.260 11.880 7.854 1.00 87.62 132 HIS A N 1
ATOM 1076 C CA . HIS A 1 132 ? -10.237 12.551 6.564 1.00 87.62 132 HIS A CA 1
ATOM 1077 C C . HIS A 1 132 ? -8.955 13.377 6.381 1.00 87.62 132 HIS A C 1
ATOM 1079 O O . HIS A 1 132 ? -8.222 13.141 5.423 1.00 87.62 132 HIS A O 1
ATOM 1085 N N . TYR A 1 133 ? -8.627 14.264 7.330 1.00 86.56 133 TYR A N 1
ATOM 1086 C CA . TYR A 1 133 ? -7.435 15.116 7.242 1.00 86.56 133 TYR A CA 1
ATOM 1087 C C . TYR A 1 133 ? -6.119 14.324 7.228 1.00 86.56 133 TYR A C 1
ATOM 1089 O O . TYR A 1 133 ? -5.232 14.604 6.417 1.00 86.56 133 TYR A O 1
ATOM 1097 N N . ALA A 1 134 ? -5.993 13.309 8.086 1.00 82.81 134 ALA A N 1
ATOM 1098 C CA . ALA A 1 134 ? -4.820 12.442 8.142 1.00 82.81 134 ALA A CA 1
ATOM 1099 C C . ALA A 1 134 ? -4.614 11.705 6.813 1.00 82.81 134 ALA A C 1
ATOM 1101 O O . ALA A 1 134 ? -3.491 11.638 6.312 1.00 82.81 134 ALA A O 1
ATOM 1102 N N . PHE A 1 135 ? -5.695 11.207 6.203 1.00 79.88 135 PHE A N 1
ATOM 1103 C CA . PHE A 1 135 ? -5.599 10.552 4.906 1.00 79.88 135 PHE A CA 1
ATOM 1104 C C . PHE A 1 135 ? -5.254 11.535 3.784 1.00 79.88 135 PHE A C 1
ATOM 1106 O O . PHE A 1 135 ? -4.398 11.234 2.955 1.00 79.88 135 PHE A O 1
ATOM 1113 N N . THR A 1 136 ? -5.864 12.725 3.757 1.00 78.31 136 THR A N 1
ATOM 1114 C CA . THR A 1 136 ? -5.535 13.738 2.741 1.00 78.31 136 THR A CA 1
ATOM 1115 C C . THR A 1 136 ? -4.071 14.162 2.809 1.00 78.31 136 THR A C 1
ATOM 1117 O O . THR A 1 136 ? -3.436 14.282 1.768 1.00 78.31 136 THR A O 1
ATOM 1120 N N . PHE A 1 137 ? -3.505 14.284 4.015 1.00 79.25 137 PHE A N 1
ATOM 1121 C CA . PHE A 1 137 ? -2.087 14.589 4.207 1.00 79.25 137 PHE A CA 1
ATOM 1122 C C . PHE A 1 137 ? -1.177 13.464 3.687 1.00 79.25 137 PHE A C 1
ATOM 1124 O O . PHE A 1 137 ? -0.192 13.723 2.995 1.00 79.25 137 PHE A O 1
ATOM 1131 N N . LEU A 1 138 ? -1.530 12.201 3.955 1.00 73.12 138 LEU A N 1
ATOM 1132 C CA . LEU A 1 138 ? -0.821 11.041 3.399 1.00 73.12 138 LEU A CA 1
ATOM 1133 C C . LEU A 1 138 ? -0.953 10.957 1.868 1.00 73.12 138 LEU A C 1
ATOM 1135 O O . LEU A 1 138 ? -0.051 10.461 1.196 1.00 73.12 138 LEU A O 1
ATOM 1139 N N . ASN A 1 139 ? -2.048 11.474 1.306 1.00 72.88 139 ASN A N 1
ATOM 1140 C CA . ASN A 1 139 ? -2.333 11.494 -0.126 1.00 72.88 139 ASN A CA 1
ATOM 1141 C C . ASN A 1 139 ? -1.914 12.802 -0.830 1.00 72.88 139 ASN A C 1
ATOM 1143 O O . ASN A 1 139 ? -2.457 13.127 -1.885 1.00 72.88 139 ASN A O 1
ATOM 1147 N N . ASN A 1 140 ? -0.933 13.545 -0.307 1.00 62.88 140 ASN A N 1
ATOM 1148 C CA . ASN A 1 140 ? -0.477 14.822 -0.886 1.00 62.88 140 ASN A CA 1
ATOM 1149 C C . ASN A 1 140 ? -0.027 14.750 -2.366 1.00 62.88 140 ASN A C 1
ATOM 1151 O O . ASN A 1 140 ? 0.127 15.783 -3.007 1.00 62.88 140 ASN A O 1
ATOM 1155 N N . LYS A 1 141 ? 0.181 13.550 -2.927 1.00 60.53 141 LYS A N 1
ATOM 1156 C CA . LYS A 1 141 ? 0.517 13.321 -4.345 1.00 60.53 141 LYS A CA 1
ATOM 1157 C C . LYS A 1 141 ? -0.659 12.824 -5.206 1.00 60.53 141 LYS A C 1
ATOM 1159 O O . LYS A 1 141 ? -0.427 12.388 -6.326 1.00 60.53 141 LYS A O 1
ATOM 1164 N N . HIS A 1 142 ? -1.893 12.837 -4.694 1.00 60.66 142 HIS A N 1
ATOM 1165 C CA . HIS A 1 142 ? -3.086 12.309 -5.380 1.00 60.66 142 HIS A CA 1
ATOM 1166 C C . HIS A 1 142 ? -2.943 10.855 -5.875 1.00 60.66 142 HIS A C 1
ATOM 1168 O O . HIS A 1 142 ? -3.528 10.465 -6.880 1.00 60.66 142 HIS A O 1
ATOM 1174 N N . LEU A 1 143 ? -2.202 10.031 -5.133 1.00 60.88 143 LEU A N 1
ATOM 1175 C CA . LEU A 1 143 ? -1.988 8.609 -5.422 1.00 60.88 143 LEU A CA 1
ATOM 1176 C C . LEU A 1 143 ? -3.273 7.768 -5.290 1.00 60.88 143 LEU A C 1
ATOM 1178 O O . LEU A 1 143 ? -3.342 6.664 -5.825 1.00 60.88 143 LEU A O 1
ATOM 1182 N N . TYR A 1 144 ? -4.283 8.267 -4.568 1.00 66.94 144 TYR A N 1
ATOM 1183 C CA . TYR A 1 144 ? -5.555 7.574 -4.338 1.00 66.94 144 TYR A CA 1
ATOM 1184 C C . TYR A 1 144 ? -6.748 8.340 -4.919 1.00 66.94 144 TYR A C 1
ATOM 1186 O O . TYR A 1 144 ? -6.961 9.511 -4.575 1.00 66.94 144 TYR A O 1
ATOM 1194 N N . HIS A 1 145 ? -7.579 7.650 -5.711 1.00 71.94 145 HIS A N 1
ATOM 1195 C CA . HIS A 1 145 ? -8.868 8.163 -6.177 1.00 71.94 145 HIS A CA 1
ATOM 1196 C C . HIS A 1 145 ? -9.834 8.398 -5.011 1.00 71.94 145 HIS A C 1
ATOM 1198 O O . HIS A 1 145 ? -9.815 7.693 -4.002 1.00 71.94 145 HIS A O 1
ATOM 1204 N N . THR A 1 146 ? -10.759 9.343 -5.173 1.00 71.44 146 THR A N 1
ATOM 1205 C CA . THR A 1 146 ? -11.727 9.750 -4.140 1.00 71.44 146 THR A CA 1
ATOM 1206 C C . THR A 1 146 ? -12.575 8.589 -3.609 1.00 71.44 146 THR A C 1
ATOM 1208 O O . THR A 1 146 ? -12.908 8.546 -2.429 1.00 71.44 146 THR A O 1
ATOM 1211 N N . LYS A 1 147 ? -12.898 7.603 -4.458 1.00 74.69 147 LYS A N 1
ATOM 1212 C CA . LYS A 1 147 ? -13.648 6.401 -4.049 1.00 74.69 147 LYS A CA 1
ATOM 1213 C C . LYS A 1 147 ? -12.850 5.521 -3.084 1.00 74.69 147 LYS A C 1
ATOM 1215 O O . LYS A 1 147 ? -13.412 5.004 -2.120 1.00 74.69 147 LYS A O 1
ATOM 1220 N N . ASP A 1 148 ? -11.550 5.383 -3.316 1.00 75.69 148 ASP A N 1
ATOM 1221 C CA . ASP A 1 148 ? -10.680 4.565 -2.472 1.00 75.69 148 ASP A CA 1
ATOM 1222 C C . ASP A 1 148 ? -10.382 5.257 -1.137 1.00 75.69 148 ASP A C 1
ATOM 1224 O O . ASP A 1 148 ? -10.340 4.600 -0.097 1.00 75.69 148 ASP A O 1
ATOM 1228 N N . GLN A 1 149 ? -10.294 6.593 -1.142 1.00 78.75 149 GLN A N 1
ATOM 1229 C CA . GLN A 1 149 ? -10.207 7.412 0.074 1.00 78.75 149 GLN A CA 1
ATOM 1230 C C . GLN A 1 149 ? -11.388 7.147 1.014 1.00 78.75 149 GLN A C 1
ATOM 1232 O O . GLN A 1 149 ? -11.205 6.878 2.201 1.00 78.75 149 GLN A O 1
ATOM 1237 N N . ILE A 1 150 ? -12.610 7.180 0.471 1.00 81.88 150 ILE A N 1
ATOM 1238 C CA . ILE A 1 150 ? -13.832 6.909 1.236 1.00 81.88 150 ILE A CA 1
ATOM 1239 C C . ILE A 1 150 ? -13.808 5.479 1.789 1.00 81.88 150 ILE A C 1
ATOM 1241 O O . ILE A 1 150 ? -14.137 5.273 2.956 1.00 81.88 150 ILE A O 1
ATOM 1245 N N . GLY A 1 151 ? -13.366 4.501 0.991 1.00 83.12 151 GLY A N 1
ATOM 1246 C CA . GLY A 1 151 ? -13.225 3.111 1.431 1.00 83.12 151 GLY A CA 1
ATOM 1247 C C . GLY A 1 151 ? -12.295 2.950 2.639 1.00 83.12 151 GLY A C 1
ATOM 1248 O O . GLY A 1 151 ? -12.641 2.247 3.589 1.00 83.12 151 GLY A O 1
ATOM 1249 N N . ILE A 1 152 ? -11.154 3.645 2.646 1.00 83.31 152 ILE A N 1
ATOM 1250 C CA . ILE A 1 152 ? -10.188 3.608 3.756 1.00 83.31 152 ILE A CA 1
ATOM 1251 C C . ILE A 1 152 ? -10.763 4.269 5.015 1.00 83.31 152 ILE A C 1
ATOM 1253 O O . ILE A 1 152 ? -10.657 3.707 6.104 1.00 83.31 152 ILE A O 1
ATOM 1257 N N . ILE A 1 153 ? -11.442 5.413 4.880 1.00 86.69 153 ILE A N 1
ATOM 1258 C CA . ILE A 1 153 ? -12.093 6.083 6.018 1.00 86.69 153 ILE A CA 1
ATOM 1259 C C . ILE A 1 153 ? -13.191 5.192 6.619 1.00 86.69 153 ILE A C 1
ATOM 1261 O O . ILE A 1 153 ? -13.266 5.052 7.841 1.00 86.69 153 ILE A O 1
ATOM 1265 N N . ILE A 1 154 ? -14.015 4.544 5.783 1.00 86.31 154 ILE A N 1
ATOM 1266 C CA . ILE A 1 154 ? -15.037 3.586 6.239 1.00 86.31 154 ILE A CA 1
ATOM 1267 C C . ILE A 1 154 ? -14.386 2.452 7.035 1.00 86.31 154 ILE A C 1
ATOM 1269 O O . ILE A 1 154 ? -14.880 2.086 8.103 1.00 86.31 154 ILE A O 1
ATOM 1273 N N . LEU A 1 155 ? -13.262 1.924 6.552 1.00 88.19 155 LEU A N 1
ATOM 1274 C CA . LEU A 1 155 ? -12.519 0.869 7.230 1.00 88.19 155 LEU A CA 1
ATOM 1275 C C . LEU A 1 155 ? -12.000 1.333 8.596 1.00 88.19 155 LEU A C 1
ATOM 1277 O O . LEU A 1 155 ? -12.168 0.623 9.585 1.00 88.19 155 LEU A O 1
ATOM 1281 N N . TRP A 1 156 ? -11.446 2.541 8.696 1.00 90.75 156 TRP A N 1
ATOM 1282 C CA . TRP A 1 156 ? -10.993 3.094 9.975 1.00 90.75 156 TRP A CA 1
ATOM 1283 C C . TRP A 1 156 ? -12.148 3.292 10.972 1.00 90.75 156 TRP A C 1
ATOM 1285 O O . TRP A 1 156 ? -12.012 2.977 12.157 1.00 90.75 156 TRP A O 1
ATOM 1295 N N . VAL A 1 157 ? -13.323 3.724 10.503 1.00 88.00 157 VAL A N 1
ATOM 1296 C CA . VAL A 1 157 ? -14.538 3.806 11.334 1.00 88.00 157 VAL A CA 1
ATOM 1297 C C . VAL A 1 157 ? -14.999 2.415 11.787 1.00 88.00 157 VAL A C 1
ATOM 1299 O O . VAL A 1 157 ? -15.336 2.225 12.960 1.00 88.00 157 VAL A O 1
ATOM 1302 N N . MET A 1 158 ? -14.976 1.419 10.897 1.00 86.44 158 MET A N 1
ATOM 1303 C CA . MET A 1 158 ? -15.291 0.032 11.251 1.00 86.44 158 MET A CA 1
ATOM 1304 C C . MET A 1 158 ? -14.313 -0.531 12.287 1.00 86.44 158 MET A C 1
ATOM 1306 O O . MET A 1 158 ? -14.750 -1.193 13.229 1.00 86.44 158 MET A O 1
ATOM 1310 N N . LEU A 1 159 ? -13.017 -0.226 12.168 1.00 88.81 159 LEU A N 1
ATOM 1311 C CA . LEU A 1 159 ? -11.998 -0.629 13.137 1.00 88.81 159 LEU A CA 1
ATOM 1312 C C . LEU A 1 159 ? -12.309 -0.067 14.530 1.00 88.81 159 LEU A C 1
ATOM 1314 O O . LEU A 1 159 ? -12.300 -0.814 15.511 1.00 88.81 159 LEU A O 1
ATOM 1318 N N . TYR A 1 160 ? -12.663 1.219 14.626 1.00 88.50 160 TYR A N 1
ATOM 1319 C CA . TYR A 1 160 ? -13.098 1.816 15.891 1.00 88.50 160 TYR A CA 1
ATOM 1320 C C . TYR A 1 160 ? -14.308 1.080 16.485 1.00 88.50 160 TYR A C 1
ATOM 1322 O O . TYR A 1 160 ? -14.324 0.749 17.676 1.00 88.50 160 TYR A O 1
ATOM 1330 N N . PHE A 1 161 ? -15.306 0.772 15.653 1.00 86.19 161 PHE A N 1
ATOM 1331 C CA . PHE A 1 161 ? -16.504 0.055 16.084 1.00 86.19 161 PHE A CA 1
ATOM 1332 C C . PHE A 1 161 ? -16.195 -1.371 16.567 1.00 86.19 161 PHE A C 1
ATOM 1334 O O . PHE A 1 161 ? -16.758 -1.822 17.569 1.00 86.19 161 PHE A O 1
ATOM 1341 N N . ILE A 1 162 ? -15.272 -2.078 15.912 1.00 85.75 162 ILE A N 1
ATOM 1342 C CA . ILE A 1 162 ? -14.804 -3.404 16.340 1.00 85.75 162 ILE A CA 1
ATOM 1343 C C . ILE A 1 162 ? -14.120 -3.316 17.703 1.00 85.75 162 ILE A C 1
ATOM 1345 O O . ILE A 1 162 ? -14.479 -4.071 18.609 1.00 85.75 162 ILE A O 1
ATOM 1349 N N . CYS A 1 163 ? -13.203 -2.363 17.890 1.00 86.44 163 CYS A N 1
ATOM 1350 C CA . CYS A 1 163 ? -12.519 -2.152 19.165 1.00 86.44 163 CYS A CA 1
ATOM 1351 C C . CYS A 1 163 ? -13.512 -1.857 20.301 1.00 86.44 163 CYS A C 1
ATOM 1353 O O . CYS A 1 163 ? -13.423 -2.463 21.370 1.00 86.44 163 CYS A O 1
ATOM 1355 N N . MET A 1 164 ? -14.511 -1.001 20.058 1.00 85.00 164 MET A N 1
ATOM 1356 C CA . MET A 1 164 ? -15.598 -0.741 21.013 1.00 85.00 164 MET A CA 1
ATOM 1357 C C . MET A 1 164 ? -16.370 -2.020 21.369 1.00 85.00 164 MET A C 1
ATOM 1359 O O . MET A 1 164 ? -16.619 -2.304 22.541 1.00 85.00 164 MET A O 1
ATOM 1363 N N . ASN A 1 165 ? -16.725 -2.839 20.376 1.00 82.25 165 ASN A N 1
ATOM 1364 C CA . ASN A 1 165 ? -17.473 -4.078 20.603 1.00 82.25 165 ASN A CA 1
ATOM 1365 C C . ASN A 1 165 ? -16.676 -5.155 21.344 1.00 82.25 165 ASN A C 1
ATOM 1367 O O . ASN A 1 165 ? -17.271 -5.932 22.104 1.00 82.25 165 ASN A O 1
ATOM 1371 N N . LEU A 1 166 ? -15.364 -5.201 21.114 1.00 81.69 166 LEU A N 1
ATOM 1372 C CA . LEU A 1 166 ? -14.411 -6.038 21.837 1.00 81.69 166 LEU A CA 1
ATOM 1373 C C . LEU A 1 166 ? -14.303 -5.608 23.301 1.00 81.69 166 LEU A C 1
ATOM 1375 O O . LEU A 1 166 ? -14.388 -6.454 24.191 1.00 81.69 166 LEU A O 1
ATOM 1379 N N . TYR A 1 167 ? -14.215 -4.303 23.557 1.00 84.44 167 TYR A N 1
ATOM 1380 C CA . TYR A 1 167 ? -14.206 -3.757 24.912 1.00 84.44 167 TYR A CA 1
ATOM 1381 C C . TYR A 1 167 ? -15.485 -4.102 25.681 1.00 84.44 167 TYR A C 1
ATOM 1383 O O . TYR A 1 167 ? -15.404 -4.664 26.771 1.00 84.44 167 TYR A O 1
ATOM 1391 N N . ILE A 1 168 ? -16.663 -3.870 25.089 1.00 79.44 168 ILE A N 1
ATOM 1392 C CA . ILE A 1 168 ? -17.959 -4.204 25.715 1.00 79.44 168 ILE A CA 1
ATOM 1393 C C . ILE A 1 168 ? -18.063 -5.711 26.008 1.00 79.44 168 ILE A C 1
ATOM 1395 O O . ILE A 1 168 ? -18.636 -6.132 27.011 1.00 79.44 168 ILE A O 1
ATOM 1399 N N . SER A 1 169 ? -17.510 -6.557 25.133 1.00 77.44 169 SER A N 1
ATOM 1400 C CA . SER A 1 169 ? -17.464 -8.003 25.379 1.00 77.44 169 SER A CA 1
ATOM 1401 C C . SER A 1 169 ? -16.552 -8.350 26.557 1.00 77.44 169 SER A C 1
ATOM 1403 O O . SER A 1 169 ? -16.902 -9.174 27.405 1.00 77.44 169 SER A O 1
ATOM 1405 N N . HIS A 1 170 ? -15.391 -7.703 26.630 1.00 77.88 170 HIS A N 1
ATOM 1406 C CA . HIS A 1 170 ? -14.414 -7.927 27.683 1.00 77.88 170 HIS A CA 1
ATOM 1407 C C . HIS A 1 170 ? -14.941 -7.503 29.059 1.00 77.88 170 HIS A C 1
ATOM 1409 O O . HIS A 1 170 ? -14.796 -8.261 30.018 1.00 77.88 170 HIS A O 1
ATOM 1415 N N . THR A 1 171 ? -15.607 -6.349 29.162 1.00 78.12 171 THR A N 1
ATOM 1416 C CA . THR A 1 171 ? -16.185 -5.876 30.431 1.00 78.12 171 THR A CA 1
ATOM 1417 C C . THR A 1 171 ? -17.284 -6.805 30.952 1.00 78.12 171 THR A C 1
ATOM 1419 O O . THR A 1 171 ? -17.349 -7.050 32.153 1.00 78.12 171 THR A O 1
ATOM 1422 N N . LYS A 1 172 ? -18.100 -7.394 30.066 1.00 74.19 172 LYS A N 1
ATOM 1423 C CA . LYS A 1 172 ? -19.197 -8.302 30.452 1.00 74.19 172 LYS A CA 1
ATOM 1424 C C . LYS A 1 172 ? -18.775 -9.733 30.745 1.00 74.19 172 LYS A C 1
ATOM 1426 O O . LYS A 1 172 ? -19.376 -10.395 31.587 1.00 74.19 172 LYS A O 1
ATOM 1431 N N . HIS A 1 173 ? -17.809 -10.253 29.996 1.00 71.62 173 HIS A N 1
ATOM 1432 C CA . HIS A 1 173 ? -17.539 -11.690 29.972 1.00 71.62 173 HIS A CA 1
ATOM 1433 C C . HIS A 1 173 ? -16.110 -12.063 30.362 1.00 71.62 173 HIS A C 1
ATOM 1435 O O . HIS A 1 173 ? -15.797 -13.252 30.367 1.00 71.62 173 HIS A O 1
ATOM 1441 N N . ARG A 1 174 ? -15.242 -11.079 30.656 1.00 68.88 174 ARG A N 1
ATOM 1442 C CA . ARG A 1 174 ? -13.792 -11.268 30.870 1.00 68.88 174 ARG A CA 1
ATOM 1443 C C . ARG A 1 174 ? -13.126 -12.084 29.752 1.00 68.88 174 ARG A C 1
ATOM 1445 O O . ARG A 1 174 ? -12.143 -12.781 29.972 1.00 68.88 174 ARG A O 1
ATOM 1452 N N . SER A 1 175 ? -13.685 -12.024 28.544 1.00 64.44 175 SER A N 1
ATOM 1453 C CA . SER A 1 175 ? -13.207 -12.775 27.385 1.00 64.44 175 SER A CA 1
ATOM 1454 C C . SER A 1 175 ? -13.400 -11.960 26.114 1.00 64.44 175 SER A C 1
ATOM 1456 O O . SER A 1 175 ? -14.461 -11.360 25.915 1.00 64.44 175 SER A O 1
ATOM 1458 N N . LEU A 1 176 ? -12.401 -11.998 25.238 1.00 60.56 176 LEU A N 1
ATOM 1459 C CA . LEU A 1 176 ? -12.448 -11.361 23.921 1.00 60.56 176 LEU A CA 1
ATOM 1460 C C . LEU A 1 176 ? -13.256 -12.172 22.897 1.00 60.56 176 LEU A C 1
ATOM 1462 O O . LEU A 1 176 ? -13.747 -11.605 21.931 1.00 60.56 176 LEU A O 1
ATOM 1466 N N . ILE A 1 177 ? -13.420 -13.480 23.131 1.00 59.44 177 ILE A N 1
ATOM 1467 C CA . ILE A 1 177 ? -13.884 -14.460 22.133 1.00 59.44 177 ILE A CA 1
ATOM 1468 C C . ILE A 1 177 ? -15.377 -14.803 22.272 1.00 59.44 177 ILE A C 1
ATOM 1470 O O . ILE A 1 177 ? -15.954 -15.395 21.363 1.00 59.44 177 ILE A O 1
ATOM 1474 N N . LYS A 1 178 ? -16.058 -14.400 23.359 1.00 58.16 178 LYS A N 1
ATOM 1475 C CA . LYS A 1 178 ? -17.525 -14.543 23.475 1.00 58.16 178 LYS A CA 1
ATOM 1476 C C . LYS A 1 178 ? -18.248 -13.539 22.572 1.00 58.16 178 LYS A C 1
ATOM 1478 O O . LYS A 1 178 ? -18.902 -12.598 23.017 1.00 58.16 178 LYS A O 1
ATOM 1483 N N . PHE A 1 179 ? -18.124 -13.762 21.272 1.00 57.91 179 PHE A N 1
ATOM 1484 C CA . PHE A 1 179 ? -18.828 -13.045 20.233 1.00 57.91 179 PHE A CA 1
ATOM 1485 C C . PHE A 1 179 ? -20.226 -13.625 20.053 1.00 57.91 179 PHE A C 1
ATOM 1487 O O . PHE A 1 179 ? -20.430 -14.836 19.977 1.00 57.91 179 PHE A O 1
ATOM 1494 N N . THR A 1 180 ? -21.215 -12.748 19.926 1.00 66.56 180 THR A N 1
ATOM 1495 C CA . THR A 1 180 ? -22.488 -13.144 19.329 1.00 66.56 180 THR A CA 1
ATOM 1496 C C . THR A 1 180 ? -22.264 -13.428 17.840 1.00 66.56 180 THR A C 1
ATOM 1498 O O . THR A 1 180 ? -21.401 -12.807 17.217 1.00 66.56 180 THR A O 1
ATOM 1501 N N . LYS A 1 181 ? -23.063 -14.323 17.239 1.00 70.06 181 LYS A N 1
ATOM 1502 C CA . LYS A 1 181 ? -22.987 -14.653 15.797 1.00 70.06 181 LYS A CA 1
ATOM 1503 C C . LYS A 1 181 ? -22.955 -13.401 14.899 1.00 70.06 181 LYS A C 1
ATOM 1505 O O . LYS A 1 181 ? -22.229 -13.364 13.915 1.00 70.06 181 LYS A O 1
ATOM 1510 N N . LEU A 1 182 ? -23.679 -12.349 15.295 1.00 67.12 182 LEU A N 1
ATOM 1511 C CA . LEU A 1 182 ? -23.707 -11.052 14.613 1.00 67.12 182 LEU A CA 1
ATOM 1512 C C . LEU A 1 182 ? -22.338 -10.344 14.610 1.00 67.12 182 LEU A C 1
ATOM 1514 O O . LEU A 1 182 ? -21.928 -9.807 13.588 1.00 67.12 182 LEU A O 1
ATOM 1518 N N . LYS A 1 183 ? -21.612 -10.356 15.736 1.00 68.69 183 LYS A N 1
ATOM 1519 C CA . LYS A 1 183 ? -20.287 -9.725 15.831 1.00 68.69 183 LYS A CA 1
ATOM 1520 C C . LYS A 1 183 ? -19.232 -10.488 15.023 1.00 68.69 183 LYS A C 1
ATOM 1522 O O . LYS A 1 183 ? -18.375 -9.856 14.418 1.00 68.69 183 LYS A O 1
ATOM 1527 N N . ALA A 1 184 ? -19.323 -11.819 14.977 1.00 71.19 184 ALA A N 1
ATOM 1528 C CA . ALA A 1 184 ? -18.450 -12.642 14.138 1.00 71.19 184 ALA A CA 1
ATOM 1529 C C . ALA A 1 184 ? -18.660 -12.347 12.641 1.00 71.19 184 ALA A C 1
ATOM 1531 O O . ALA A 1 184 ? -17.690 -12.153 11.916 1.00 71.19 184 ALA A O 1
ATOM 1532 N N . LEU A 1 185 ? -19.917 -12.218 12.194 1.00 75.44 185 LEU A N 1
ATOM 1533 C CA . LEU A 1 185 ? -20.243 -11.818 10.820 1.00 75.44 185 LEU A CA 1
ATOM 1534 C C . LEU A 1 185 ? -19.677 -10.429 10.476 1.00 75.44 185 LEU A C 1
ATOM 1536 O O . LEU A 1 185 ? -19.082 -10.256 9.417 1.00 75.44 185 LEU A O 1
ATOM 1540 N N . PHE A 1 186 ? -19.801 -9.459 11.388 1.00 74.75 186 PHE A N 1
ATOM 1541 C CA . PHE A 1 186 ? -19.204 -8.128 11.223 1.00 74.75 186 PHE A CA 1
ATOM 1542 C C . PHE A 1 186 ? -17.677 -8.173 11.100 1.00 74.75 186 PHE A C 1
ATOM 1544 O O . PHE A 1 186 ? -17.108 -7.447 10.291 1.00 74.75 186 PHE A O 1
ATOM 1551 N N . PHE A 1 187 ? -17.012 -9.030 11.877 1.00 76.19 187 PHE A N 1
ATOM 1552 C CA . PHE A 1 187 ? -15.560 -9.193 11.814 1.00 76.19 187 PHE A CA 1
ATOM 1553 C C . PHE A 1 187 ? -15.110 -9.807 10.481 1.00 76.19 187 PHE A C 1
ATOM 1555 O O . PHE A 1 187 ? -14.160 -9.326 9.870 1.00 76.19 187 PHE A O 1
ATOM 1562 N N . ILE A 1 188 ? -15.834 -10.814 9.983 1.00 77.75 188 ILE A N 1
ATOM 1563 C CA . ILE A 1 188 ? -15.580 -11.409 8.662 1.00 77.75 188 ILE A CA 1
ATOM 1564 C C . ILE A 1 188 ? -15.798 -10.373 7.552 1.00 77.75 188 ILE A C 1
ATOM 1566 O O . ILE A 1 188 ? -14.953 -10.231 6.671 1.00 77.75 188 ILE A O 1
ATOM 1570 N N . ALA A 1 189 ? -16.892 -9.606 7.615 1.00 78.94 189 ALA A N 1
ATOM 1571 C CA . ALA A 1 189 ? -17.167 -8.537 6.657 1.00 78.94 189 ALA A CA 1
ATOM 1572 C C . ALA A 1 189 ? -16.071 -7.460 6.672 1.00 78.94 189 ALA A C 1
ATOM 1574 O O . ALA A 1 189 ? -15.660 -6.989 5.615 1.00 78.94 189 ALA A O 1
ATOM 1575 N N . PHE A 1 190 ? -15.553 -7.109 7.851 1.00 81.88 190 PHE A N 1
ATOM 1576 C CA . PHE A 1 190 ? -14.429 -6.187 7.985 1.00 81.88 190 PHE A CA 1
ATOM 1577 C C . PHE A 1 190 ? -13.156 -6.722 7.327 1.00 81.88 190 PHE A C 1
ATOM 1579 O O . PHE A 1 190 ? -12.528 -5.987 6.569 1.00 81.88 190 PHE A O 1
ATOM 1586 N N . ILE A 1 191 ? -12.794 -7.989 7.561 1.00 80.62 191 ILE A N 1
ATOM 1587 C CA . ILE A 1 191 ? -11.639 -8.618 6.899 1.00 80.62 191 ILE A CA 1
ATOM 1588 C C . ILE A 1 191 ? -11.816 -8.565 5.380 1.00 80.62 191 ILE A C 1
ATOM 1590 O O . ILE A 1 191 ? -10.914 -8.116 4.680 1.00 80.62 191 ILE A O 1
ATOM 1594 N N . TRP A 1 192 ? -12.991 -8.949 4.878 1.00 78.62 192 TRP A N 1
ATOM 1595 C CA . TRP A 1 192 ? -13.284 -8.946 3.445 1.00 78.62 192 TRP A CA 1
ATOM 1596 C C . TRP A 1 192 ? -13.169 -7.548 2.823 1.00 78.62 192 TRP A C 1
ATOM 1598 O O . TRP A 1 192 ? -12.496 -7.363 1.811 1.00 78.62 192 TRP A O 1
ATOM 1608 N N . LEU A 1 193 ? -13.771 -6.540 3.461 1.00 81.94 193 LEU A N 1
ATOM 1609 C CA . LEU A 1 193 ? -13.690 -5.143 3.022 1.00 81.94 193 LEU A CA 1
ATOM 1610 C C . LEU A 1 193 ? -12.272 -4.573 3.124 1.00 81.94 193 LEU A C 1
ATOM 1612 O O . LEU A 1 193 ? -11.951 -3.632 2.402 1.00 81.94 193 LEU A O 1
ATOM 1616 N N . SER A 1 194 ? -11.425 -5.148 3.982 1.00 78.25 194 SER A N 1
ATOM 1617 C CA . SER A 1 194 ? -10.039 -4.720 4.162 1.00 78.25 194 SER A CA 1
ATOM 1618 C C . SER A 1 194 ? -9.111 -5.142 3.028 1.00 78.25 194 SER A C 1
ATOM 1620 O O . SER A 1 194 ? -8.112 -4.464 2.802 1.00 78.25 194 SER A O 1
ATOM 1622 N N . ILE A 1 195 ? -9.447 -6.197 2.279 1.00 77.25 195 ILE A N 1
ATOM 1623 C CA . ILE A 1 195 ? -8.580 -6.741 1.223 1.00 77.25 195 ILE A CA 1
ATOM 1624 C C . ILE A 1 195 ? -8.251 -5.664 0.184 1.00 77.25 195 ILE A C 1
ATOM 1626 O O . ILE A 1 195 ? -7.083 -5.361 -0.038 1.00 77.25 195 ILE A O 1
ATOM 1630 N N . LYS A 1 196 ? -9.269 -5.022 -0.403 1.00 76.69 196 LYS A N 1
ATOM 1631 C CA . LYS A 1 196 ? -9.065 -4.046 -1.485 1.00 76.69 196 LYS A CA 1
ATOM 1632 C C . LYS A 1 196 ? -8.225 -2.825 -1.052 1.00 76.69 196 LYS A C 1
ATOM 1634 O O . LYS A 1 196 ? -7.261 -2.519 -1.754 1.00 76.69 196 LYS A O 1
ATOM 1639 N N . PRO A 1 197 ? -8.527 -2.128 0.063 1.00 76.50 197 PRO A N 1
ATOM 1640 C CA . PRO A 1 197 ? -7.704 -1.017 0.542 1.00 76.50 197 PRO A CA 1
ATOM 1641 C C . PRO A 1 197 ? -6.252 -1.406 0.828 1.00 76.50 197 PRO A C 1
ATOM 1643 O O . PRO A 1 197 ? -5.342 -0.651 0.500 1.00 76.50 197 PRO A O 1
ATOM 1646 N N . ILE A 1 198 ? -6.032 -2.589 1.405 1.00 74.94 198 ILE A N 1
ATOM 1647 C CA . ILE A 1 198 ? -4.692 -3.097 1.711 1.00 74.94 198 ILE A CA 1
ATOM 1648 C C . ILE A 1 198 ? -3.923 -3.360 0.417 1.00 74.94 198 ILE A C 1
ATOM 1650 O O . ILE A 1 198 ? -2.812 -2.862 0.264 1.00 74.94 198 ILE A O 1
ATOM 1654 N N . THR A 1 199 ? -4.522 -4.064 -0.547 1.00 72.06 199 THR A N 1
ATOM 1655 C CA . THR A 1 199 ? -3.899 -4.297 -1.857 1.00 72.06 199 THR A CA 1
ATOM 1656 C C . THR A 1 199 ? -3.570 -2.982 -2.558 1.00 72.06 199 THR A C 1
ATOM 1658 O O . THR A 1 199 ? -2.477 -2.832 -3.091 1.00 72.06 199 THR A O 1
ATOM 1661 N N . LEU A 1 200 ? -4.465 -1.994 -2.512 1.00 74.94 200 LEU A N 1
ATOM 1662 C CA . LEU A 1 200 ? -4.223 -0.687 -3.121 1.00 74.94 200 LEU A CA 1
ATOM 1663 C C . LEU A 1 200 ? -3.048 0.057 -2.467 1.00 74.94 200 LEU A C 1
ATOM 1665 O O . LEU A 1 200 ? -2.196 0.599 -3.169 1.00 74.94 200 LEU A O 1
ATOM 1669 N N . ILE A 1 201 ? -2.981 0.073 -1.132 1.00 73.44 201 ILE A N 1
ATOM 1670 C CA . ILE A 1 201 ? -1.875 0.703 -0.398 1.00 73.44 201 ILE A CA 1
ATOM 1671 C C . ILE A 1 201 ? -0.558 -0.015 -0.689 1.00 73.44 201 ILE A C 1
ATOM 1673 O O . ILE A 1 201 ? 0.462 0.648 -0.857 1.00 73.44 201 ILE A O 1
ATOM 1677 N N . LEU A 1 202 ? -0.568 -1.343 -0.800 1.00 69.94 202 LEU A N 1
ATOM 1678 C CA . LEU A 1 202 ? 0.606 -2.125 -1.189 1.00 69.94 202 LEU A CA 1
ATOM 1679 C C . LEU A 1 202 ? 1.067 -1.786 -2.599 1.00 69.94 202 LEU A C 1
ATOM 1681 O O . LEU A 1 202 ? 2.238 -1.482 -2.788 1.00 69.94 202 LEU A O 1
ATOM 1685 N N . VAL A 1 203 ? 0.152 -1.757 -3.568 1.00 67.94 203 VAL A N 1
ATOM 1686 C CA . VAL A 1 203 ? 0.455 -1.388 -4.956 1.00 67.94 203 VAL A CA 1
ATOM 1687 C C . VAL A 1 203 ? 1.055 0.015 -5.021 1.00 67.94 203 VAL A C 1
ATOM 1689 O O . VAL A 1 203 ? 2.077 0.220 -5.670 1.00 67.94 203 VAL A O 1
ATOM 1692 N N . ASN A 1 204 ? 0.465 0.980 -4.317 1.00 68.94 204 ASN A N 1
ATOM 1693 C CA . ASN A 1 204 ? 0.932 2.365 -4.327 1.00 68.94 204 ASN A CA 1
ATOM 1694 C C . ASN A 1 204 ? 2.239 2.559 -3.560 1.00 68.94 204 ASN A C 1
ATOM 1696 O O . ASN A 1 204 ? 3.085 3.353 -3.975 1.00 68.94 204 ASN A O 1
ATOM 1700 N N . THR A 1 205 ? 2.429 1.823 -2.466 1.00 65.88 205 THR A N 1
ATOM 1701 C CA . THR A 1 205 ? 3.697 1.795 -1.736 1.00 65.88 205 THR A CA 1
ATOM 1702 C C . THR A 1 205 ? 4.764 1.173 -2.619 1.00 65.88 205 THR A C 1
ATOM 1704 O O . THR A 1 205 ? 5.825 1.763 -2.735 1.00 65.88 205 THR A O 1
ATOM 1707 N N . SER A 1 206 ? 4.454 0.090 -3.336 1.00 62.12 206 SER A N 1
ATOM 1708 C CA . SER A 1 206 ? 5.345 -0.520 -4.320 1.00 62.12 206 SER A CA 1
ATOM 1709 C C . SER A 1 206 ? 5.760 0.461 -5.400 1.00 62.12 206 SER A C 1
ATOM 1711 O O . SER A 1 206 ? 6.949 0.653 -5.604 1.00 62.12 206 SER A O 1
ATOM 1713 N N . LYS A 1 207 ? 4.803 1.165 -6.012 1.00 60.50 207 LYS A N 1
ATOM 1714 C CA . LYS A 1 207 ? 5.083 2.221 -6.997 1.00 60.50 207 LYS A CA 1
ATOM 1715 C C . LYS A 1 207 ? 5.908 3.379 -6.424 1.00 60.50 207 LYS A C 1
ATOM 1717 O O . LYS A 1 207 ? 6.598 4.055 -7.173 1.00 60.50 207 LYS A O 1
ATOM 1722 N N . SER A 1 208 ? 5.805 3.639 -5.119 1.00 61.66 208 SER A N 1
ATOM 1723 C CA . SER A 1 208 ? 6.547 4.710 -4.437 1.00 61.66 208 SER A CA 1
ATOM 1724 C C . SER A 1 208 ? 7.940 4.271 -3.972 1.00 61.66 208 SER A C 1
ATOM 1726 O O . SER A 1 208 ? 8.831 5.109 -3.858 1.00 61.66 208 SER A O 1
ATOM 1728 N N . THR A 1 209 ? 8.115 2.984 -3.658 1.00 56.50 209 THR A N 1
ATOM 1729 C CA . THR A 1 209 ? 9.397 2.365 -3.291 1.00 56.50 209 THR A CA 1
ATOM 1730 C C . THR A 1 209 ? 10.204 1.960 -4.515 1.00 56.50 209 THR A C 1
ATOM 1732 O O . THR A 1 209 ? 11.430 1.975 -4.455 1.00 56.50 209 THR A O 1
ATOM 1735 N N . ASP A 1 210 ? 9.530 1.638 -5.619 1.00 56.97 210 ASP A N 1
ATOM 1736 C CA . ASP A 1 210 ? 10.148 1.570 -6.931 1.00 56.97 210 ASP A CA 1
ATOM 1737 C C . ASP A 1 210 ? 10.588 2.989 -7.288 1.00 56.97 210 ASP A C 1
ATOM 1739 O O . ASP A 1 210 ? 9.776 3.910 -7.389 1.00 56.97 210 ASP A O 1
ATOM 1743 N N . PHE A 1 211 ? 11.896 3.190 -7.455 1.00 62.16 211 PHE A N 1
ATOM 1744 C CA . PHE A 1 211 ? 12.455 4.444 -7.944 1.00 62.16 211 PHE A CA 1
ATOM 1745 C C . PHE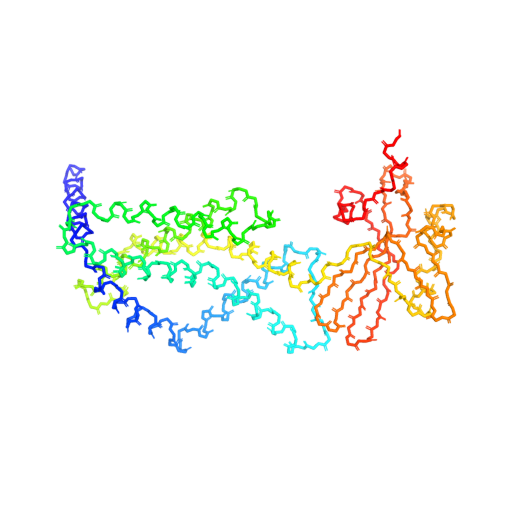 A 1 211 ? 12.080 4.607 -9.417 1.00 62.16 211 PHE A C 1
ATOM 1747 O O . PHE A 1 211 ? 12.898 4.370 -10.307 1.00 62.16 211 PHE A O 1
ATOM 1754 N N . LEU A 1 212 ? 10.829 4.990 -9.667 1.00 68.94 212 LEU A N 1
ATOM 1755 C CA . LEU A 1 212 ? 10.339 5.324 -10.988 1.00 68.94 212 LEU A CA 1
ATOM 1756 C C . LEU A 1 212 ? 11.019 6.619 -11.435 1.00 68.94 212 LEU A C 1
ATOM 1758 O O . LEU A 1 212 ? 10.780 7.696 -10.886 1.00 68.94 212 LEU A O 1
ATOM 1762 N N . ARG A 1 213 ? 11.892 6.512 -12.432 1.00 69.25 213 ARG A N 1
ATOM 1763 C CA . ARG A 1 213 ? 12.468 7.651 -13.144 1.00 69.25 213 ARG A CA 1
ATOM 1764 C C . ARG A 1 213 ? 11.971 7.605 -14.573 1.00 69.25 213 ARG A C 1
ATOM 1766 O O . ARG A 1 213 ? 12.125 6.595 -15.249 1.00 69.25 213 ARG A O 1
ATOM 1773 N N . ILE A 1 214 ? 11.370 8.698 -15.012 1.00 71.81 214 ILE A N 1
ATOM 1774 C CA . ILE A 1 214 ? 10.773 8.815 -16.337 1.00 71.81 214 ILE A CA 1
ATOM 1775 C C . ILE A 1 214 ? 11.602 9.820 -17.126 1.00 71.81 214 ILE A C 1
ATOM 1777 O O . ILE A 1 214 ? 11.880 10.910 -16.624 1.00 71.81 214 ILE A O 1
ATOM 1781 N N . ASN A 1 215 ? 11.968 9.463 -18.356 1.00 76.25 215 ASN A N 1
ATOM 1782 C CA . ASN A 1 215 ? 12.622 10.341 -19.324 1.00 76.25 215 ASN A CA 1
ATOM 1783 C C . ASN A 1 215 ? 13.923 10.977 -18.816 1.00 76.25 215 ASN A C 1
ATOM 1785 O O . ASN A 1 215 ? 14.282 12.081 -19.222 1.00 76.25 215 ASN A O 1
ATOM 1789 N N . THR A 1 216 ? 14.636 10.279 -17.932 1.00 77.31 216 THR A N 1
ATOM 1790 C CA . THR A 1 216 ? 15.942 10.721 -17.438 1.00 77.31 216 THR A CA 1
ATOM 1791 C C . THR A 1 216 ? 17.044 10.293 -18.390 1.00 77.31 216 THR A C 1
ATOM 1793 O O . THR A 1 216 ? 16.991 9.182 -18.916 1.00 77.31 216 THR A O 1
ATOM 1796 N N . ASP A 1 217 ? 18.069 11.125 -18.550 1.00 85.06 217 ASP A N 1
ATOM 1797 C CA . ASP A 1 217 ? 19.261 10.749 -19.308 1.00 85.06 217 ASP A CA 1
ATOM 1798 C C . ASP A 1 217 ? 19.901 9.510 -18.685 1.00 85.06 217 ASP A C 1
ATOM 1800 O O . ASP A 1 217 ? 20.233 9.484 -17.493 1.00 85.06 217 ASP A O 1
ATOM 1804 N N . MET A 1 218 ? 20.036 8.460 -19.491 1.00 84.75 218 MET A N 1
ATOM 1805 C CA . MET A 1 218 ? 20.507 7.169 -19.017 1.00 84.75 218 MET A CA 1
ATOM 1806 C C . MET A 1 218 ? 21.695 6.695 -19.834 1.00 84.75 218 MET A C 1
ATOM 1808 O O . MET A 1 218 ? 21.564 6.410 -21.021 1.00 84.75 218 MET A O 1
ATOM 1812 N N . LEU A 1 219 ? 22.847 6.592 -19.171 1.00 87.69 219 LEU A N 1
ATOM 1813 C CA . LEU A 1 219 ? 24.044 5.997 -19.746 1.00 87.69 219 LEU A CA 1
ATOM 1814 C C . LEU A 1 219 ? 23.921 4.469 -19.715 1.00 87.69 219 LEU A C 1
ATOM 1816 O O . LEU A 1 219 ? 23.813 3.866 -18.645 1.00 87.69 219 LEU A O 1
ATOM 1820 N N . LEU A 1 220 ? 23.951 3.856 -20.891 1.00 88.44 220 LEU A N 1
ATOM 1821 C CA . LEU A 1 220 ? 24.014 2.416 -21.093 1.00 88.44 220 LEU A CA 1
ATOM 1822 C C . LEU A 1 220 ? 25.454 1.990 -21.371 1.00 88.44 220 LEU A C 1
ATOM 1824 O O . LEU A 1 220 ? 26.213 2.716 -22.012 1.00 88.44 220 LEU A O 1
ATOM 1828 N N . THR A 1 221 ? 25.811 0.785 -20.926 1.00 88.88 221 THR A N 1
ATOM 1829 C CA . THR A 1 221 ? 27.096 0.160 -21.263 1.00 88.88 221 THR A CA 1
ATOM 1830 C C . THR A 1 221 ? 27.186 -0.122 -22.770 1.00 88.88 221 THR A C 1
ATOM 1832 O O . THR A 1 221 ? 26.148 -0.231 -23.430 1.00 88.88 221 THR A O 1
ATOM 1835 N N . PRO A 1 222 ? 28.393 -0.302 -23.338 1.00 88.44 222 PRO A N 1
ATOM 1836 C CA . PRO A 1 222 ? 28.556 -0.580 -24.767 1.00 88.44 222 PRO A CA 1
ATOM 1837 C C . PRO A 1 222 ? 27.761 -1.803 -25.240 1.00 88.44 222 PRO A C 1
ATOM 1839 O O . PRO A 1 222 ? 27.081 -1.737 -26.261 1.00 88.44 222 PRO A O 1
ATOM 1842 N N . THR A 1 223 ? 27.769 -2.887 -24.458 1.00 86.56 223 THR A N 1
ATOM 1843 C CA . THR A 1 223 ? 27.008 -4.110 -24.755 1.00 86.56 223 THR A CA 1
ATOM 1844 C C . THR A 1 223 ? 25.508 -3.845 -24.781 1.00 86.56 223 THR A C 1
ATOM 1846 O O . THR A 1 223 ? 24.824 -4.233 -25.726 1.00 86.56 223 THR A O 1
ATOM 1849 N N . ASN A 1 224 ? 24.994 -3.129 -23.775 1.00 86.81 224 ASN A N 1
ATOM 1850 C CA . ASN A 1 224 ? 23.569 -2.833 -23.699 1.00 86.81 224 ASN A CA 1
ATOM 1851 C C . ASN A 1 224 ? 23.119 -1.910 -24.830 1.00 86.81 224 ASN A C 1
ATOM 1853 O O . ASN A 1 224 ? 22.026 -2.064 -25.373 1.00 86.81 224 ASN A O 1
ATOM 1857 N N . CYS A 1 225 ? 23.985 -0.967 -25.190 1.00 88.06 225 CYS A N 1
ATOM 1858 C CA . CYS A 1 225 ? 23.761 -0.067 -26.299 1.00 88.06 225 CYS A CA 1
ATOM 1859 C C . CYS A 1 225 ? 23.651 -0.820 -27.628 1.00 88.06 225 CYS A C 1
ATOM 1861 O O . CYS A 1 225 ? 22.683 -0.635 -28.361 1.00 88.06 225 CYS A O 1
ATOM 1863 N N . TYR A 1 226 ? 24.611 -1.706 -27.907 1.00 86.56 226 TYR A N 1
ATOM 1864 C CA . TYR A 1 226 ? 24.635 -2.504 -29.130 1.00 86.56 226 TYR A CA 1
ATOM 1865 C C . TYR A 1 226 ? 23.368 -3.352 -29.285 1.00 86.56 226 TYR A C 1
ATOM 1867 O O . TYR A 1 226 ? 22.713 -3.313 -30.327 1.00 86.56 226 TYR A O 1
ATOM 1875 N N . GLU A 1 227 ? 22.978 -4.064 -28.226 1.00 84.88 227 GLU A N 1
ATOM 1876 C CA . GLU A 1 227 ? 21.776 -4.899 -28.252 1.00 84.88 227 GLU A CA 1
ATOM 1877 C C . GLU A 1 227 ? 20.508 -4.067 -28.440 1.00 84.88 227 GLU A C 1
ATOM 1879 O O . GLU A 1 227 ? 19.663 -4.417 -29.261 1.00 84.88 227 GLU A O 1
ATOM 1884 N N . MET A 1 228 ? 20.386 -2.924 -27.760 1.00 84.50 228 MET A N 1
ATOM 1885 C CA . MET A 1 228 ? 19.261 -2.006 -27.959 1.00 84.50 228 MET A CA 1
ATOM 1886 C C . MET A 1 228 ? 19.206 -1.479 -29.403 1.00 84.50 228 MET A C 1
ATOM 1888 O O . MET A 1 228 ? 18.129 -1.412 -29.996 1.00 84.50 228 MET A O 1
ATOM 1892 N N . MET A 1 229 ? 20.358 -1.150 -29.997 1.00 80.38 229 MET A N 1
ATOM 1893 C CA . MET A 1 229 ? 20.466 -0.627 -31.364 1.00 80.38 229 MET A CA 1
ATOM 1894 C C . MET A 1 229 ? 20.126 -1.648 -32.448 1.00 80.38 229 MET A C 1
ATOM 1896 O O . MET A 1 229 ? 19.858 -1.240 -33.578 1.00 80.38 229 MET A O 1
ATOM 1900 N N . LYS A 1 230 ? 20.091 -2.947 -32.133 1.00 83.38 230 LYS A N 1
ATOM 1901 C CA . LYS A 1 230 ? 19.781 -3.996 -33.107 1.00 83.38 230 LYS A CA 1
ATOM 1902 C C . LYS A 1 230 ? 18.467 -3.688 -33.832 1.00 83.38 230 LYS A C 1
ATOM 1904 O O . LYS A 1 230 ? 17.410 -3.539 -33.202 1.00 83.38 230 LYS A O 1
ATOM 1909 N N . SER A 1 231 ? 18.569 -3.558 -35.157 1.00 73.81 231 SER A N 1
ATOM 1910 C CA . SER A 1 231 ? 17.476 -3.107 -36.016 1.00 73.81 231 SER A CA 1
ATOM 1911 C C . SER A 1 231 ? 16.260 -4.006 -35.854 1.00 73.81 231 SER A C 1
ATOM 1913 O O . SER A 1 231 ? 16.387 -5.232 -35.863 1.00 73.81 231 SER A O 1
ATOM 1915 N N . ASN A 1 232 ? 15.085 -3.396 -35.760 1.00 80.31 232 ASN A N 1
ATOM 1916 C CA . ASN A 1 232 ? 13.826 -4.109 -35.880 1.00 80.31 232 ASN A CA 1
ATOM 1917 C C . ASN A 1 232 ? 13.291 -3.887 -37.308 1.00 80.31 232 ASN A C 1
ATOM 1919 O O . ASN A 1 232 ? 13.089 -2.725 -37.661 1.00 80.31 232 ASN A O 1
ATOM 1923 N N . PRO A 1 233 ? 13.092 -4.943 -38.122 1.00 81.75 233 PRO A N 1
ATOM 1924 C CA . PRO A 1 233 ? 12.608 -4.806 -39.499 1.00 81.75 233 PRO A CA 1
ATOM 1925 C C . PRO A 1 233 ? 11.243 -4.112 -39.596 1.00 81.75 233 PRO A C 1
ATOM 1927 O O . PRO A 1 233 ? 10.958 -3.476 -40.608 1.00 81.75 233 PRO A O 1
ATOM 1930 N N . ASP A 1 234 ? 10.440 -4.167 -38.533 1.00 84.88 234 ASP A N 1
ATOM 1931 C CA . ASP A 1 234 ? 9.106 -3.566 -38.493 1.00 84.88 234 ASP A CA 1
ATOM 1932 C C . ASP A 1 234 ? 9.158 -2.040 -38.284 1.00 84.88 234 ASP A C 1
ATOM 1934 O O . ASP A 1 234 ? 8.188 -1.328 -38.544 1.00 84.88 234 ASP A O 1
ATOM 1938 N N . ILE A 1 235 ? 10.300 -1.497 -37.838 1.00 86.38 235 ILE A N 1
ATOM 1939 C CA . ILE A 1 235 ? 10.472 -0.063 -37.583 1.00 86.38 235 ILE A CA 1
ATOM 1940 C C . ILE A 1 235 ? 11.307 0.556 -38.701 1.00 86.38 235 ILE A C 1
ATOM 1942 O O . ILE A 1 235 ? 12.488 0.255 -38.870 1.00 86.38 235 ILE A O 1
ATOM 1946 N N . LYS A 1 236 ? 10.708 1.498 -39.435 1.00 88.31 236 LYS A N 1
ATOM 1947 C CA . LYS A 1 236 ? 11.425 2.276 -40.454 1.00 88.31 236 LYS A CA 1
ATOM 1948 C C . LYS A 1 236 ? 12.610 3.038 -39.833 1.00 88.31 236 LYS A C 1
ATOM 1950 O O . LYS A 1 236 ? 12.448 3.579 -38.738 1.00 88.31 236 LYS A O 1
ATOM 1955 N N . PRO A 1 237 ? 13.749 3.185 -40.540 1.00 86.56 237 PRO A N 1
ATOM 1956 C CA . PRO A 1 237 ? 14.941 3.852 -40.005 1.00 86.56 237 PRO A CA 1
ATOM 1957 C C . PRO A 1 237 ? 14.689 5.267 -39.471 1.00 86.56 237 PRO A C 1
ATOM 1959 O O . PRO A 1 237 ? 15.217 5.629 -38.426 1.00 86.56 237 PRO A O 1
ATOM 1962 N N . GLU A 1 238 ? 13.848 6.048 -40.148 1.00 88.31 238 GLU A N 1
ATOM 1963 C CA . GLU A 1 238 ? 13.483 7.420 -39.756 1.00 88.31 238 GLU A CA 1
ATOM 1964 C C . GLU A 1 238 ? 12.681 7.477 -38.448 1.00 88.31 238 GLU A C 1
ATOM 1966 O O . GLU A 1 238 ? 12.720 8.466 -37.722 1.00 88.31 238 GLU A O 1
ATOM 1971 N N . ASN A 1 239 ? 11.952 6.402 -38.140 1.00 88.12 239 ASN A N 1
ATOM 1972 C CA . ASN A 1 239 ? 11.130 6.278 -36.943 1.00 88.12 239 ASN A CA 1
ATOM 1973 C C . ASN A 1 239 ? 11.901 5.640 -35.774 1.00 88.12 239 ASN A C 1
ATOM 1975 O O . ASN A 1 239 ? 11.342 5.448 -34.696 1.00 88.12 239 ASN A O 1
ATOM 1979 N N . TYR A 1 240 ? 13.166 5.269 -35.982 1.00 89.19 240 TYR A N 1
ATOM 1980 C CA . TYR A 1 240 ? 13.981 4.580 -34.994 1.00 89.19 240 TYR A CA 1
ATOM 1981 C C . TYR A 1 240 ? 14.718 5.572 -34.096 1.00 89.19 240 TYR A C 1
ATOM 1983 O O . TYR A 1 240 ? 15.433 6.449 -34.581 1.00 89.1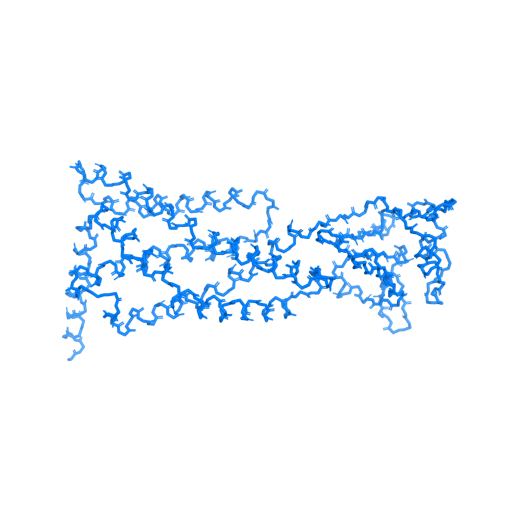9 240 TYR A O 1
ATOM 1991 N N . ILE A 1 241 ? 14.601 5.414 -32.777 1.00 88.56 241 ILE A N 1
ATOM 1992 C CA . ILE A 1 241 ? 15.146 6.401 -31.830 1.00 88.56 241 ILE A CA 1
ATOM 1993 C C . ILE A 1 241 ? 16.671 6.485 -31.875 1.00 88.56 241 ILE A C 1
ATOM 1995 O O . ILE A 1 241 ? 17.224 7.552 -31.644 1.00 88.56 241 ILE A O 1
ATOM 1999 N N . ALA A 1 242 ? 17.355 5.387 -32.221 1.00 87.12 242 ALA A N 1
ATOM 2000 C CA . ALA A 1 242 ? 18.814 5.359 -32.280 1.00 87.12 242 ALA A CA 1
ATOM 2001 C C . ALA A 1 242 ? 19.373 6.201 -33.439 1.00 87.12 242 ALA A C 1
ATOM 2003 O O . ALA A 1 242 ? 20.547 6.554 -33.428 1.00 87.12 242 ALA A O 1
ATOM 2004 N N . ASN A 1 243 ? 18.528 6.543 -34.418 1.00 87.69 243 ASN A N 1
ATOM 2005 C CA . ASN A 1 243 ? 18.890 7.400 -35.543 1.00 87.69 243 ASN A CA 1
ATOM 2006 C C . ASN A 1 243 ? 18.553 8.877 -35.287 1.00 87.69 243 ASN A C 1
ATOM 2008 O O . ASN A 1 243 ? 18.797 9.713 -36.156 1.00 87.69 243 ASN A O 1
ATOM 2012 N N . ASN A 1 244 ? 17.982 9.212 -34.124 1.00 86.88 244 ASN A N 1
ATOM 2013 C CA . ASN A 1 244 ? 17.557 10.566 -33.803 1.00 86.88 244 ASN A CA 1
ATOM 2014 C C . ASN A 1 244 ? 18.346 11.126 -32.600 1.00 86.88 244 ASN A C 1
ATOM 2016 O O . ASN A 1 244 ? 18.192 10.625 -31.482 1.00 86.88 244 ASN A O 1
ATOM 2020 N N . PRO A 1 245 ? 19.135 12.202 -32.792 1.00 87.50 245 PRO A N 1
ATOM 2021 C CA . PRO A 1 245 ? 19.964 12.786 -31.737 1.00 87.50 245 PRO A CA 1
ATOM 2022 C C . PRO A 1 245 ? 19.160 13.398 -30.580 1.00 87.50 245 PRO A C 1
ATOM 2024 O O . PRO A 1 245 ? 19.714 13.624 -29.510 1.00 87.50 245 PRO A O 1
ATOM 2027 N N . GLU A 1 246 ? 17.858 13.655 -30.756 1.00 87.75 246 GLU A N 1
ATOM 2028 C CA . GLU A 1 246 ? 16.980 14.083 -29.659 1.00 87.75 246 GLU A CA 1
ATOM 2029 C C . GLU A 1 246 ? 16.810 12.987 -28.593 1.00 87.75 246 GLU A C 1
ATOM 2031 O O . GLU A 1 246 ? 16.625 13.300 -27.415 1.00 87.75 246 GLU A O 1
ATOM 2036 N N . TYR A 1 247 ? 16.883 11.714 -28.998 1.00 87.44 247 TYR A N 1
ATOM 2037 C CA . TYR A 1 247 ? 16.592 10.554 -28.149 1.00 87.44 247 TYR A CA 1
ATOM 2038 C C . TYR A 1 247 ? 17.818 9.676 -27.878 1.00 87.44 247 TYR A C 1
ATOM 2040 O O . TYR A 1 247 ? 17.777 8.844 -26.968 1.00 87.44 247 TYR A O 1
ATOM 2048 N N . PHE A 1 248 ? 18.906 9.844 -28.635 1.00 89.81 248 PHE A N 1
ATOM 2049 C CA . PHE A 1 248 ? 20.066 8.959 -28.576 1.00 89.81 248 PHE A CA 1
ATOM 2050 C C . PHE A 1 248 ? 21.392 9.673 -28.874 1.00 89.81 248 PHE A C 1
ATOM 2052 O O . PHE A 1 248 ? 21.532 10.349 -29.890 1.00 89.81 248 PHE A O 1
ATOM 2059 N N . GLU A 1 249 ? 22.401 9.445 -28.032 1.00 91.69 249 GLU A N 1
ATOM 2060 C CA . GLU A 1 249 ? 23.770 9.943 -28.210 1.00 91.69 249 GLU A CA 1
ATOM 2061 C C . GLU A 1 249 ? 24.787 8.802 -28.021 1.00 91.69 249 GLU A C 1
ATOM 2063 O O . GLU A 1 249 ? 24.854 8.182 -26.959 1.00 91.69 249 GLU A O 1
ATOM 2068 N N . SER A 1 250 ? 25.626 8.531 -29.024 1.00 88.50 250 SER A N 1
ATOM 2069 C CA . SER A 1 250 ? 26.707 7.537 -28.917 1.00 88.50 250 SER A CA 1
ATOM 2070 C C . SER A 1 250 ? 27.958 8.139 -28.266 1.00 88.50 250 SER A C 1
ATOM 2072 O O . SER A 1 250 ? 28.406 9.213 -28.665 1.00 88.50 250 SER A O 1
ATOM 2074 N N . LYS A 1 251 ? 28.569 7.438 -27.301 1.00 86.50 251 LYS A N 1
ATOM 2075 C CA . LYS A 1 251 ? 29.798 7.854 -26.595 1.00 86.50 251 LYS A CA 1
ATOM 2076 C C . LYS A 1 251 ? 30.838 6.736 -26.559 1.00 86.50 251 LYS A C 1
ATOM 2078 O O . LYS A 1 251 ? 30.526 5.561 -26.684 1.00 86.50 251 LYS A O 1
ATOM 2083 N N . ALA A 1 252 ? 32.095 7.084 -26.284 1.00 81.38 252 ALA A N 1
ATOM 2084 C CA . ALA A 1 252 ? 33.172 6.095 -26.147 1.00 81.38 252 ALA A CA 1
ATOM 2085 C C . ALA A 1 252 ? 32.909 5.039 -25.049 1.00 81.38 252 ALA A C 1
ATOM 2087 O O . ALA A 1 252 ? 33.419 3.927 -25.122 1.00 81.38 252 ALA A O 1
ATOM 2088 N N . GLN A 1 253 ? 32.102 5.376 -24.037 1.00 84.62 253 GLN A N 1
ATOM 2089 C CA . GLN A 1 253 ? 31.766 4.500 -22.908 1.00 84.62 253 GLN A CA 1
ATOM 2090 C C . GLN A 1 253 ? 30.401 3.796 -23.061 1.00 84.62 253 GLN A C 1
ATOM 2092 O O . GLN A 1 253 ? 29.938 3.170 -22.111 1.00 84.62 253 GLN A O 1
ATOM 2097 N N . GLY A 1 254 ? 29.755 3.889 -24.231 1.00 89.56 254 GLY A N 1
ATOM 2098 C CA . GLY A 1 254 ? 28.439 3.302 -24.501 1.00 89.56 254 GLY A CA 1
ATOM 2099 C C . GLY A 1 254 ? 27.506 4.287 -25.201 1.00 89.56 254 GLY A C 1
ATOM 2100 O O . GLY A 1 254 ? 27.893 4.918 -26.177 1.00 89.56 254 GLY A O 1
ATOM 2101 N N . CYS A 1 255 ? 26.280 4.457 -24.718 1.00 90.81 255 CYS A N 1
ATOM 2102 C CA . CYS A 1 255 ? 25.390 5.491 -25.253 1.00 90.81 255 CYS A CA 1
ATOM 2103 C C . CYS A 1 255 ? 24.471 6.075 -24.198 1.00 90.81 255 CYS A C 1
ATOM 2105 O O . CYS A 1 255 ? 24.214 5.456 -23.168 1.00 90.81 255 CYS A O 1
ATOM 2107 N N . ILE A 1 256 ? 23.982 7.279 -24.467 1.00 90.12 256 ILE A N 1
ATOM 2108 C CA . ILE A 1 256 ? 22.987 7.951 -23.650 1.00 90.12 256 ILE A CA 1
ATOM 2109 C C . ILE A 1 256 ? 21.650 7.891 -24.371 1.00 90.12 256 ILE A C 1
ATOM 2111 O O . ILE A 1 256 ? 21.546 8.230 -25.548 1.00 90.12 256 ILE A O 1
ATOM 2115 N N . VAL A 1 257 ? 20.629 7.448 -23.645 1.00 89.56 257 VAL A N 1
ATOM 2116 C CA . VAL A 1 257 ? 19.240 7.493 -24.096 1.00 89.56 257 VAL A CA 1
ATOM 2117 C C . VAL A 1 257 ? 18.536 8.641 -23.391 1.00 89.56 257 VAL A C 1
ATOM 2119 O O . VAL A 1 257 ? 18.539 8.719 -22.159 1.00 89.56 257 VAL A O 1
ATOM 2122 N N . HIS A 1 258 ? 17.908 9.501 -24.184 1.00 87.94 258 HIS A N 1
ATOM 2123 C CA . HIS A 1 258 ? 17.213 10.701 -23.744 1.00 87.94 258 HIS A CA 1
ATOM 2124 C C . HIS A 1 258 ? 15.705 10.539 -23.928 1.00 87.94 258 HIS A C 1
ATOM 2126 O O . HIS A 1 258 ? 15.251 9.977 -24.921 1.00 87.94 258 HIS A O 1
ATOM 2132 N N . LYS A 1 259 ? 14.923 11.075 -22.983 1.00 76.62 259 LYS A N 1
ATOM 2133 C CA . LYS A 1 259 ? 13.493 11.412 -23.153 1.00 76.62 259 LYS A CA 1
ATOM 2134 C C . LYS A 1 259 ? 12.578 10.338 -23.772 1.00 76.62 259 LYS A C 1
ATOM 2136 O O . LYS A 1 259 ? 11.569 10.676 -24.383 1.00 76.62 259 LYS A O 1
ATOM 2141 N N . ASN A 1 260 ? 12.916 9.059 -23.622 1.00 83.75 260 ASN A N 1
ATOM 2142 C CA . ASN A 1 260 ? 12.133 7.957 -24.181 1.00 83.75 260 ASN A CA 1
ATOM 2143 C C . ASN A 1 260 ? 12.300 6.664 -23.373 1.00 83.75 260 ASN A C 1
ATOM 2145 O O . ASN A 1 260 ? 12.395 5.565 -23.925 1.00 83.75 260 ASN A O 1
ATOM 2149 N N . ASN A 1 261 ? 12.427 6.813 -22.054 1.00 84.06 261 ASN A N 1
ATOM 2150 C CA . ASN A 1 261 ? 12.706 5.705 -21.156 1.00 84.06 261 ASN A CA 1
ATOM 2151 C C . ASN A 1 261 ? 11.918 5.805 -19.852 1.00 84.06 261 ASN A C 1
ATOM 2153 O O . ASN A 1 261 ? 11.574 6.887 -19.379 1.00 84.06 261 ASN A O 1
ATOM 2157 N N . VAL A 1 262 ? 11.670 4.646 -19.261 1.00 82.31 262 VAL A N 1
ATOM 2158 C CA . VAL A 1 262 ? 11.167 4.495 -17.903 1.00 82.31 262 VAL A CA 1
ATOM 2159 C C . VAL A 1 262 ? 12.099 3.539 -17.187 1.00 82.31 262 VAL A C 1
ATOM 2161 O O . VAL A 1 262 ? 12.303 2.410 -17.623 1.00 82.31 262 VAL A O 1
ATOM 2164 N N . ARG A 1 263 ? 12.668 3.979 -16.072 1.00 78.19 263 ARG A N 1
ATOM 2165 C CA . ARG A 1 263 ? 13.418 3.127 -15.159 1.00 78.19 263 ARG A CA 1
ATOM 2166 C C . ARG A 1 263 ? 12.576 2.873 -13.922 1.00 78.19 263 ARG A C 1
ATOM 2168 O O . ARG A 1 263 ? 12.170 3.819 -13.259 1.00 78.19 263 ARG A O 1
ATOM 2175 N N . THR A 1 264 ? 12.396 1.610 -13.576 1.00 75.25 264 THR A N 1
ATOM 2176 C CA . THR A 1 264 ? 11.809 1.149 -12.312 1.00 75.25 264 THR A CA 1
ATOM 2177 C C . THR A 1 264 ? 12.845 0.319 -11.578 1.00 75.25 264 THR A C 1
ATOM 2179 O O . THR A 1 264 ? 13.498 -0.508 -12.206 1.00 75.25 264 THR A O 1
ATOM 2182 N N . GLY A 1 265 ? 13.024 0.482 -10.274 1.00 68.31 265 GLY A N 1
ATOM 2183 C CA . GLY A 1 265 ? 13.978 -0.359 -9.555 1.00 68.31 265 GLY A CA 1
ATOM 2184 C C . GLY A 1 265 ? 13.973 -0.163 -8.053 1.00 68.31 265 GLY A C 1
ATOM 2185 O O . GLY A 1 265 ? 13.484 0.849 -7.557 1.00 68.31 265 GLY A O 1
ATOM 2186 N N . PHE A 1 266 ? 14.577 -1.115 -7.351 1.00 64.06 266 PHE A N 1
ATOM 2187 C CA . PHE A 1 266 ? 14.741 -1.115 -5.906 1.00 64.06 266 PHE A CA 1
ATOM 2188 C C . PHE A 1 266 ? 16.158 -1.587 -5.544 1.00 64.06 266 PHE A C 1
ATOM 2190 O O . PHE A 1 266 ? 16.598 -2.657 -5.963 1.00 64.06 266 PHE A O 1
ATOM 2197 N N . ALA A 1 267 ? 16.877 -0.790 -4.749 1.00 64.88 267 ALA A N 1
ATOM 2198 C CA . ALA A 1 267 ? 18.289 -1.012 -4.416 1.00 64.88 267 ALA A CA 1
ATOM 2199 C C . ALA A 1 267 ? 19.196 -1.142 -5.668 1.00 64.88 267 ALA A C 1
ATOM 2201 O O . ALA A 1 267 ? 19.217 -0.236 -6.502 1.00 64.88 267 ALA A O 1
ATOM 2202 N N . SER A 1 268 ? 19.979 -2.222 -5.787 1.00 64.94 268 SER A N 1
ATOM 2203 C CA . SER A 1 268 ? 20.878 -2.493 -6.925 1.00 64.94 268 SER A CA 1
ATOM 2204 C C . SER A 1 268 ? 20.159 -2.977 -8.184 1.00 64.94 268 SER A C 1
ATOM 2206 O O . SER A 1 268 ? 20.760 -3.037 -9.256 1.00 64.94 268 SER A O 1
ATOM 2208 N N . ASP A 1 269 ? 18.888 -3.336 -8.045 1.00 71.44 269 ASP A N 1
ATOM 2209 C CA . ASP A 1 269 ? 18.119 -4.065 -9.033 1.00 71.44 269 ASP A CA 1
ATOM 2210 C C . ASP A 1 269 ? 17.160 -3.095 -9.730 1.00 71.44 269 ASP A C 1
ATOM 2212 O O . ASP A 1 269 ? 16.467 -2.309 -9.080 1.00 71.44 269 ASP A O 1
ATOM 2216 N N . TYR A 1 270 ? 17.140 -3.092 -11.060 1.00 76.44 270 TYR A N 1
ATOM 2217 C CA . TYR A 1 270 ? 16.286 -2.185 -11.821 1.00 76.44 270 TYR A CA 1
ATOM 2218 C C . TYR A 1 270 ? 15.977 -2.715 -13.218 1.00 76.44 270 TYR A C 1
ATOM 2220 O O . TYR A 1 270 ? 16.782 -3.396 -13.838 1.00 76.44 270 TYR A O 1
ATOM 2228 N N . VAL A 1 271 ? 14.820 -2.339 -13.743 1.00 81.94 271 VAL A N 1
ATOM 2229 C CA . VAL A 1 271 ? 14.429 -2.494 -15.140 1.00 81.94 271 VAL A CA 1
ATOM 2230 C C . VAL A 1 271 ? 14.403 -1.126 -15.803 1.00 81.94 271 VAL A C 1
ATOM 2232 O O . VAL A 1 271 ? 13.902 -0.158 -15.236 1.00 81.94 271 VAL A O 1
ATOM 2235 N N . ILE A 1 272 ? 14.934 -1.055 -17.015 1.00 85.62 272 ILE A N 1
ATOM 2236 C CA . ILE A 1 272 ? 14.802 0.080 -17.919 1.00 85.62 272 ILE A CA 1
ATOM 2237 C C . ILE A 1 272 ? 13.949 -0.382 -19.089 1.00 85.62 272 ILE A C 1
ATOM 2239 O O . ILE A 1 272 ? 14.271 -1.372 -19.736 1.00 85.62 272 ILE A O 1
ATOM 2243 N N . VAL A 1 273 ? 12.882 0.341 -19.375 1.00 87.88 273 VAL A N 1
ATOM 2244 C CA . VAL A 1 273 ? 12.089 0.197 -20.588 1.00 87.88 273 VAL A CA 1
ATOM 2245 C C . VAL A 1 273 ? 12.399 1.388 -21.479 1.00 87.88 273 VAL A C 1
ATOM 2247 O O . VAL A 1 273 ? 12.331 2.530 -21.030 1.00 87.88 273 VAL A O 1
ATOM 2250 N N . ILE A 1 274 ? 12.763 1.129 -22.728 1.00 89.69 274 ILE A N 1
ATOM 2251 C CA . ILE A 1 274 ? 13.136 2.144 -23.712 1.00 89.69 274 ILE A CA 1
ATOM 2252 C C . ILE A 1 274 ? 12.268 1.929 -24.941 1.00 89.69 274 ILE A C 1
ATOM 2254 O O . ILE A 1 274 ? 12.302 0.847 -25.525 1.00 89.69 274 ILE A O 1
ATOM 2258 N N . ARG A 1 275 ? 11.487 2.933 -25.347 1.00 90.69 275 ARG A N 1
ATOM 2259 C CA . ARG A 1 275 ? 10.693 2.830 -26.579 1.00 90.69 275 ARG A CA 1
ATOM 2260 C C . ARG A 1 275 ? 11.629 2.940 -27.781 1.00 90.69 275 ARG A C 1
ATOM 2262 O O . ARG A 1 275 ? 12.448 3.847 -27.839 1.00 90.69 275 ARG A O 1
ATOM 2269 N N . LYS A 1 276 ? 11.530 2.022 -28.740 1.00 90.44 276 LYS A N 1
ATOM 2270 C CA . LYS A 1 276 ? 12.413 1.947 -29.918 1.00 90.44 276 LYS A CA 1
ATOM 2271 C C . LYS A 1 276 ? 11.943 2.841 -31.066 1.00 90.44 276 LYS A C 1
ATOM 2273 O O . LYS A 1 276 ? 12.755 3.295 -31.870 1.00 90.44 276 LYS A O 1
ATOM 2278 N N . ASN A 1 277 ? 10.638 3.074 -31.147 1.00 90.38 277 ASN A N 1
ATOM 2279 C CA . ASN A 1 277 ? 9.995 3.892 -32.166 1.00 90.38 277 ASN A CA 1
ATOM 2280 C C . ASN A 1 277 ? 9.612 5.285 -31.626 1.00 90.38 277 ASN A C 1
ATOM 2282 O O . ASN A 1 277 ? 9.286 5.442 -30.448 1.00 90.38 277 ASN A O 1
ATOM 2286 N N . ILE A 1 278 ? 9.654 6.303 -32.487 1.00 87.88 278 ILE A N 1
ATOM 2287 C CA . ILE A 1 278 ? 9.254 7.683 -32.155 1.00 87.88 278 ILE A CA 1
ATOM 2288 C C . ILE A 1 278 ? 7.726 7.822 -32.245 1.00 87.88 278 ILE A C 1
ATOM 2290 O O . ILE A 1 278 ? 7.083 8.384 -31.360 1.00 87.88 278 ILE A O 1
ATOM 2294 N N . ILE A 1 279 ? 7.157 7.274 -33.317 1.00 88.50 279 ILE A N 1
ATOM 2295 C CA . ILE A 1 279 ? 5.733 7.220 -33.646 1.00 88.50 279 ILE A CA 1
ATOM 2296 C C . ILE A 1 279 ? 5.310 5.745 -33.667 1.00 88.50 279 ILE A C 1
ATOM 2298 O O . ILE A 1 279 ? 6.105 4.901 -34.099 1.00 88.50 279 ILE A O 1
ATOM 2302 N N . PRO A 1 280 ? 4.100 5.383 -33.217 1.00 88.75 280 PRO A N 1
ATOM 2303 C CA . PRO A 1 280 ? 3.637 4.003 -33.277 1.00 88.75 280 PRO A CA 1
ATOM 2304 C C . PRO A 1 280 ? 3.651 3.412 -34.687 1.00 88.75 280 PRO A C 1
ATOM 2306 O O . PRO A 1 280 ? 3.387 4.096 -35.676 1.00 88.75 280 PRO A O 1
ATOM 2309 N N . VAL A 1 281 ? 3.965 2.125 -34.777 1.00 89.12 281 VAL A N 1
ATOM 2310 C CA . VAL A 1 281 ? 4.050 1.395 -36.040 1.00 89.12 281 VAL A CA 1
ATOM 2311 C C . VAL A 1 281 ? 2.713 0.727 -36.312 1.00 89.12 281 VAL A C 1
ATOM 2313 O O . VAL A 1 281 ? 2.222 -0.053 -35.501 1.00 89.12 281 VAL A O 1
ATOM 2316 N N . LYS A 1 282 ? 2.125 1.027 -37.468 1.00 86.62 282 LYS A N 1
ATOM 2317 C CA . LYS A 1 282 ? 0.915 0.363 -37.946 1.00 86.62 282 LYS A CA 1
ATOM 2318 C C . LYS A 1 282 ? 1.296 -0.872 -38.756 1.00 86.62 282 LYS A C 1
ATOM 2320 O O . LYS A 1 282 ? 2.012 -0.743 -39.748 1.00 86.62 282 LYS A O 1
ATOM 2325 N N . GLU A 1 283 ? 0.796 -2.034 -38.356 1.00 83.12 283 GLU A N 1
ATOM 2326 C CA . GLU A 1 283 ? 0.968 -3.280 -39.110 1.00 83.12 283 GLU A CA 1
ATOM 2327 C C . GLU A 1 283 ? -0.216 -3.550 -40.052 1.00 83.12 283 GLU A C 1
ATOM 2329 O O . GLU A 1 283 ? -1.215 -2.823 -40.057 1.00 83.12 283 GLU A O 1
ATOM 2334 N N . SER A 1 284 ? -0.081 -4.587 -40.887 1.00 74.06 284 SER A N 1
ATOM 2335 C CA . SER A 1 284 ? -1.062 -4.998 -41.905 1.00 74.06 284 SER A CA 1
ATOM 2336 C C . SER A 1 284 ? -2.477 -5.170 -41.356 1.00 74.06 284 SER A C 1
ATOM 2338 O O . SER A 1 284 ? -3.448 -4.878 -42.052 1.00 74.06 284 SER A O 1
ATOM 2340 N N . ASP A 1 285 ? -2.587 -5.562 -40.090 1.00 75.81 285 ASP A N 1
ATOM 2341 C CA . ASP A 1 285 ? -3.844 -5.951 -39.451 1.00 75.81 285 ASP A CA 1
ATOM 2342 C C . ASP A 1 285 ? -4.577 -4.746 -38.837 1.00 75.81 285 ASP A C 1
ATOM 2344 O O . ASP A 1 285 ? -5.484 -4.897 -38.025 1.00 75.81 285 ASP A O 1
ATOM 2348 N N . ASN A 1 286 ? -4.187 -3.521 -39.213 1.00 77.38 286 ASN A N 1
ATOM 2349 C CA . ASN A 1 286 ? -4.716 -2.253 -38.697 1.00 77.38 286 ASN A CA 1
ATOM 2350 C C . ASN A 1 286 ? -4.432 -1.994 -37.203 1.00 77.38 286 ASN A C 1
ATOM 2352 O O . ASN A 1 286 ? -4.734 -0.903 -36.716 1.00 77.38 286 ASN A O 1
ATOM 2356 N N . HIS A 1 287 ? -3.816 -2.948 -36.505 1.00 82.69 287 HIS A N 1
ATOM 2357 C CA . HIS A 1 287 ? -3.286 -2.777 -35.162 1.00 82.69 287 HIS A CA 1
ATOM 2358 C C . HIS A 1 287 ? -2.059 -1.867 -35.166 1.00 82.69 287 HIS A C 1
ATOM 2360 O O . HIS A 1 287 ? -1.267 -1.835 -36.117 1.00 82.69 287 HIS A O 1
ATOM 2366 N N . ILE A 1 288 ? -1.922 -1.099 -34.088 1.00 88.56 288 ILE A N 1
ATOM 2367 C CA . ILE A 1 288 ? -0.865 -0.111 -33.936 1.00 88.56 288 ILE A CA 1
ATOM 2368 C C . ILE A 1 288 ? -0.045 -0.481 -32.708 1.00 88.56 288 ILE A C 1
ATOM 2370 O O . ILE A 1 288 ? -0.585 -0.631 -31.613 1.00 88.56 288 ILE A O 1
ATOM 2374 N N . TYR A 1 289 ? 1.261 -0.613 -32.899 1.00 89.50 289 TYR A N 1
ATOM 2375 C CA . TYR A 1 289 ? 2.174 -1.134 -31.896 1.00 89.50 289 TYR A CA 1
ATOM 2376 C C . TYR A 1 289 ? 3.271 -0.138 -31.540 1.00 89.50 289 TYR A C 1
ATOM 2378 O O . TYR A 1 289 ? 3.773 0.614 -32.380 1.00 89.50 289 TYR A O 1
ATOM 2386 N N . ASN A 1 290 ? 3.701 -0.204 -30.286 1.00 89.81 290 ASN A N 1
ATOM 2387 C CA . ASN A 1 290 ? 4.997 0.283 -29.856 1.00 89.81 290 ASN A CA 1
ATOM 2388 C C . ASN A 1 290 ? 5.938 -0.894 -29.617 1.00 89.81 290 ASN A C 1
ATOM 2390 O O . ASN A 1 290 ? 5.549 -1.963 -29.138 1.00 89.81 290 ASN A O 1
ATOM 2394 N N . PHE A 1 291 ? 7.203 -0.656 -29.929 1.00 89.75 291 PHE A N 1
ATOM 2395 C CA . PHE A 1 291 ? 8.285 -1.592 -29.702 1.00 89.75 291 PHE A CA 1
ATOM 2396 C C . PHE A 1 291 ? 9.189 -1.051 -28.612 1.00 89.75 291 PHE A C 1
ATOM 2398 O O . PHE A 1 291 ? 9.534 0.131 -28.607 1.00 89.75 291 PHE A O 1
ATOM 2405 N N . TYR A 1 292 ? 9.615 -1.927 -27.715 1.00 89.31 292 TYR A N 1
ATOM 2406 C CA . TYR A 1 292 ? 10.418 -1.569 -26.562 1.00 89.31 292 TYR A CA 1
ATOM 2407 C C . TYR A 1 292 ? 11.633 -2.483 -26.430 1.00 89.31 292 TYR A C 1
ATOM 2409 O O . TYR A 1 292 ? 11.589 -3.672 -26.745 1.00 89.31 292 TYR A O 1
ATOM 2417 N N . SER A 1 293 ? 12.718 -1.912 -25.920 1.00 89.44 293 SER A N 1
ATOM 2418 C CA . SER A 1 293 ? 13.827 -2.654 -25.337 1.00 89.44 293 SER A CA 1
ATOM 2419 C C . SER A 1 293 ? 13.666 -2.623 -23.824 1.00 89.44 293 SER A C 1
ATOM 2421 O O . SER A 1 293 ? 13.567 -1.551 -23.225 1.00 89.44 293 SER A O 1
ATOM 2423 N N . ARG A 1 294 ? 13.649 -3.793 -23.194 1.00 87.19 294 ARG A N 1
ATOM 2424 C CA . ARG A 1 294 ? 13.590 -3.948 -21.745 1.00 87.19 294 ARG A CA 1
ATOM 2425 C C . ARG A 1 294 ? 14.925 -4.477 -21.239 1.00 87.19 294 ARG A C 1
ATOM 2427 O O . ARG A 1 294 ? 15.299 -5.609 -21.520 1.00 87.19 294 ARG A O 1
ATOM 2434 N N . ILE A 1 295 ? 15.630 -3.657 -20.475 1.00 88.00 295 ILE A N 1
ATOM 2435 C CA . ILE A 1 295 ? 16.910 -3.982 -19.849 1.00 88.00 295 ILE A CA 1
ATOM 2436 C C . ILE A 1 295 ? 16.643 -4.285 -18.377 1.00 88.00 295 ILE A C 1
ATOM 2438 O O . ILE A 1 295 ? 16.344 -3.373 -17.613 1.00 88.00 295 ILE A O 1
ATOM 2442 N N . ALA A 1 296 ? 16.724 -5.546 -17.970 1.00 83.50 296 ALA A N 1
ATOM 2443 C CA . ALA A 1 296 ? 16.550 -5.973 -16.587 1.00 83.50 296 ALA A CA 1
ATOM 2444 C C . ALA A 1 296 ? 17.915 -6.224 -15.939 1.00 83.50 296 ALA A C 1
ATOM 2446 O O . ALA A 1 296 ? 18.629 -7.142 -16.330 1.00 83.50 296 ALA A O 1
ATOM 2447 N N . CYS A 1 297 ? 18.282 -5.405 -14.960 1.00 80.31 297 CYS A N 1
ATOM 2448 C CA . CYS A 1 297 ? 19.545 -5.473 -14.243 1.00 80.31 297 CYS A CA 1
ATOM 2449 C C . CYS A 1 297 ? 19.339 -5.985 -12.813 1.00 80.31 297 CYS A C 1
ATOM 2451 O O . CYS A 1 297 ? 18.579 -5.405 -12.037 1.00 80.31 297 CYS A O 1
ATOM 2453 N N . TYR A 1 298 ? 20.060 -7.048 -12.464 1.00 78.19 298 TYR A N 1
ATOM 2454 C CA . TYR A 1 298 ? 20.010 -7.740 -11.179 1.00 78.19 298 TYR A CA 1
ATOM 2455 C C . TYR A 1 298 ? 21.436 -7.912 -10.653 1.00 78.19 298 TYR A C 1
ATOM 2457 O O . TYR A 1 298 ? 22.247 -8.582 -11.290 1.00 78.19 298 TYR A O 1
ATOM 2465 N N . SER A 1 299 ? 21.765 -7.291 -9.514 1.00 69.62 299 SER A N 1
ATOM 2466 C CA . SER A 1 299 ? 23.123 -7.300 -8.932 1.00 69.62 299 SER A CA 1
ATOM 2467 C C . SER A 1 299 ? 24.231 -7.059 -9.970 1.00 69.62 299 SER A C 1
ATOM 2469 O O . SER A 1 299 ? 25.165 -7.845 -10.110 1.00 69.62 299 SER A O 1
ATOM 2471 N N . SER A 1 300 ? 24.100 -5.967 -10.729 1.00 68.12 300 SER A N 1
ATOM 2472 C CA . SER A 1 300 ? 25.044 -5.541 -11.779 1.00 68.12 300 SER A CA 1
ATOM 2473 C C . SER A 1 300 ? 25.101 -6.411 -13.046 1.00 68.12 300 SER A C 1
ATOM 2475 O O . SER A 1 300 ? 25.807 -6.040 -13.981 1.00 68.12 300 SER A O 1
ATOM 2477 N N . ASN A 1 301 ? 24.325 -7.496 -13.136 1.00 76.69 301 ASN A N 1
ATOM 2478 C CA . ASN A 1 301 ? 24.144 -8.260 -14.373 1.00 76.69 301 ASN A CA 1
ATOM 2479 C C . ASN A 1 301 ? 22.876 -7.802 -15.091 1.00 76.69 301 ASN A C 1
ATOM 2481 O O . ASN A 1 301 ? 21.793 -7.860 -14.515 1.00 76.69 301 ASN A O 1
ATOM 2485 N N . CYS A 1 302 ? 22.998 -7.356 -16.341 1.00 82.56 302 CYS A N 1
ATOM 2486 C CA . CYS A 1 302 ? 21.874 -6.864 -17.135 1.00 82.56 302 CYS A CA 1
ATOM 2487 C C . CYS A 1 302 ? 21.517 -7.831 -18.265 1.00 82.56 302 CYS A C 1
ATOM 2489 O O . CYS A 1 302 ? 22.390 -8.291 -18.996 1.00 82.56 302 CYS A O 1
ATOM 2491 N N . PHE A 1 303 ? 20.223 -8.081 -18.430 1.00 83.44 303 PHE A N 1
ATOM 2492 C CA . PHE A 1 303 ? 19.634 -8.875 -19.502 1.00 83.44 303 PHE A CA 1
ATOM 2493 C C . PHE A 1 303 ? 18.771 -7.974 -20.371 1.00 83.44 303 PHE A C 1
ATOM 2495 O O . PHE A 1 303 ? 18.080 -7.099 -19.850 1.00 83.44 303 PHE A O 1
ATOM 2502 N N . ILE A 1 304 ? 18.799 -8.183 -21.684 1.00 84.25 304 ILE A N 1
ATOM 2503 C CA . ILE A 1 304 ? 18.045 -7.360 -22.630 1.00 84.25 304 ILE A CA 1
ATOM 2504 C C . ILE A 1 304 ? 17.030 -8.223 -23.353 1.00 84.25 304 ILE A C 1
ATOM 2506 O O . ILE A 1 304 ? 17.387 -9.175 -24.040 1.00 84.25 304 ILE A O 1
ATOM 2510 N N . ASP A 1 305 ? 15.770 -7.834 -23.227 1.00 83.56 305 ASP A N 1
ATOM 2511 C CA . ASP A 1 305 ? 14.692 -8.265 -24.100 1.00 83.56 305 ASP A CA 1
ATOM 2512 C C . ASP A 1 305 ? 14.414 -7.142 -25.104 1.00 83.56 305 ASP A C 1
ATOM 2514 O O . ASP A 1 305 ? 13.935 -6.065 -24.748 1.00 83.56 305 ASP A O 1
ATOM 2518 N N . ASN A 1 306 ? 14.781 -7.368 -26.363 1.00 83.38 306 ASN A N 1
ATOM 2519 C CA . ASN A 1 306 ? 14.717 -6.354 -27.413 1.00 83.38 306 ASN A CA 1
ATOM 2520 C C . ASN A 1 306 ? 13.512 -6.516 -28.359 1.00 83.38 306 ASN A C 1
ATOM 2522 O O . ASN A 1 306 ? 13.475 -5.881 -29.417 1.00 83.38 306 ASN A O 1
ATOM 2526 N N . GLN A 1 307 ? 12.567 -7.398 -28.018 1.00 78.88 307 GLN A N 1
ATOM 2527 C CA . GLN A 1 307 ? 11.428 -7.763 -28.870 1.00 78.88 307 GLN A CA 1
ATOM 2528 C C . GLN A 1 307 ? 10.075 -7.497 -28.200 1.00 78.88 307 GLN A C 1
ATOM 2530 O O . GLN A 1 307 ? 9.050 -8.041 -28.610 1.00 78.88 307 GLN A O 1
ATOM 2535 N N . VAL A 1 308 ? 10.041 -6.635 -27.183 1.00 84.94 308 VAL A N 1
ATOM 2536 C CA . VAL A 1 308 ? 8.799 -6.311 -26.485 1.00 84.94 308 VAL A CA 1
ATOM 2537 C C . VAL A 1 308 ? 7.895 -5.494 -27.410 1.00 84.94 308 VAL A C 1
ATOM 2539 O O . VAL A 1 308 ? 8.174 -4.332 -27.700 1.00 84.94 308 VAL A O 1
ATOM 2542 N N . LYS A 1 309 ? 6.802 -6.108 -27.862 1.00 88.12 309 LYS A N 1
ATOM 2543 C CA . LYS A 1 309 ? 5.771 -5.503 -28.713 1.00 88.12 309 LYS A CA 1
ATOM 2544 C C . LYS A 1 309 ? 4.489 -5.306 -27.906 1.00 88.12 309 LYS A C 1
ATOM 2546 O O . LYS A 1 309 ? 4.017 -6.241 -27.259 1.00 88.12 309 LYS A O 1
ATOM 2551 N N . LYS A 1 310 ? 3.935 -4.093 -27.929 1.00 85.56 310 LYS A N 1
ATOM 2552 C CA . LYS A 1 310 ? 2.721 -3.719 -27.188 1.00 85.56 310 LYS A CA 1
ATOM 2553 C C . LYS A 1 310 ? 1.743 -2.993 -28.098 1.00 85.56 310 LYS A C 1
ATOM 2555 O O . LYS A 1 310 ? 2.139 -2.050 -28.777 1.00 85.56 310 LYS A O 1
ATOM 2560 N N . ASP A 1 311 ? 0.496 -3.456 -28.134 1.00 85.50 311 ASP A N 1
ATOM 2561 C CA . ASP A 1 311 ? -0.595 -2.737 -28.802 1.00 85.50 311 ASP A CA 1
ATOM 2562 C C . ASP A 1 311 ? -0.873 -1.449 -28.023 1.00 85.50 311 ASP A C 1
ATOM 2564 O O . ASP A 1 311 ? -0.924 -1.497 -26.796 1.00 85.50 311 ASP A O 1
ATOM 2568 N N . ILE A 1 312 ? -1.054 -0.317 -28.712 1.00 83.50 312 ILE A N 1
ATOM 2569 C CA . ILE A 1 312 ? -1.344 0.983 -28.081 1.00 83.50 312 ILE A CA 1
ATOM 2570 C C . ILE A 1 312 ? -2.496 0.895 -27.078 1.00 83.50 312 ILE A C 1
ATOM 2572 O O . ILE A 1 312 ? -2.473 1.587 -26.063 1.00 83.50 312 ILE A O 1
ATOM 2576 N N . THR A 1 313 ? -3.513 0.085 -27.372 1.00 78.88 313 THR A N 1
ATOM 2577 C CA . THR A 1 313 ? -4.717 -0.027 -26.538 1.00 78.88 313 THR A CA 1
ATOM 2578 C C . THR A 1 313 ? -4.445 -0.636 -25.161 1.00 78.88 313 THR A C 1
ATOM 2580 O O . THR A 1 313 ? -5.129 -0.277 -24.205 1.00 78.88 313 THR A O 1
ATOM 2583 N N . ASP A 1 314 ? -3.396 -1.455 -25.048 1.00 74.06 314 ASP A N 1
ATOM 2584 C CA . ASP A 1 314 ? -2.965 -2.141 -23.823 1.00 74.06 314 ASP A CA 1
ATOM 2585 C C . ASP A 1 314 ? -1.560 -1.687 -23.363 1.00 74.06 314 ASP A C 1
ATOM 2587 O O . ASP A 1 314 ? -0.883 -2.363 -22.576 1.00 74.06 314 ASP A O 1
ATOM 2591 N N . ASP A 1 315 ? -1.075 -0.557 -23.883 1.00 76.44 315 ASP A N 1
ATOM 2592 C CA . ASP A 1 315 ? 0.268 -0.048 -23.615 1.00 76.44 315 ASP A CA 1
ATOM 2593 C C . ASP A 1 315 ? 0.270 0.966 -22.468 1.00 76.44 315 ASP A C 1
ATOM 2595 O O . ASP A 1 315 ? 0.183 2.183 -22.644 1.00 76.44 315 ASP A O 1
ATOM 2599 N N . GLU A 1 316 ? 0.431 0.436 -21.260 1.00 71.62 316 GLU A N 1
ATOM 2600 C CA . GLU A 1 316 ? 0.523 1.222 -20.029 1.00 71.62 316 GLU A CA 1
ATOM 2601 C C . GLU A 1 316 ? 1.710 2.208 -20.003 1.00 71.62 316 GLU A C 1
ATOM 2603 O O . GLU A 1 316 ? 1.719 3.141 -19.198 1.00 71.62 316 GLU A O 1
ATOM 2608 N N . TRP A 1 317 ? 2.728 2.037 -20.858 1.00 74.50 317 TRP A N 1
ATOM 2609 C CA . TRP A 1 317 ? 3.897 2.922 -20.883 1.00 74.50 317 TRP A CA 1
ATOM 2610 C C . TRP A 1 317 ? 3.666 4.200 -21.691 1.00 74.50 317 TRP A C 1
ATOM 2612 O O . TRP A 1 317 ? 4.425 5.155 -21.517 1.00 74.50 317 TRP A O 1
ATOM 2622 N N . ILE A 1 318 ? 2.607 4.274 -22.508 1.00 77.50 318 ILE A N 1
ATOM 2623 C CA . ILE A 1 318 ? 2.262 5.474 -23.293 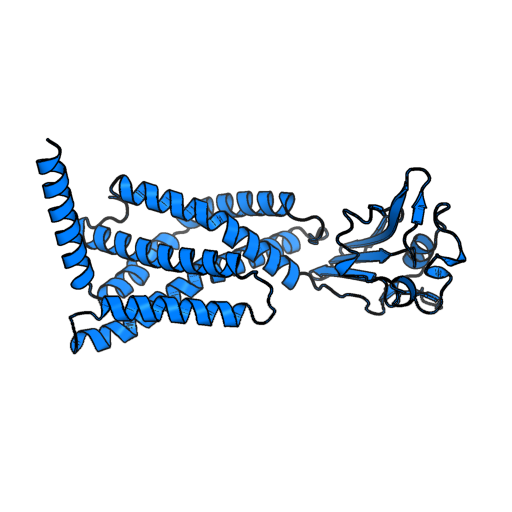1.00 77.50 318 ILE A CA 1
ATOM 2624 C C . ILE A 1 318 ? 1.973 6.678 -22.394 1.00 77.50 318 ILE A C 1
ATOM 2626 O O . ILE A 1 318 ? 2.350 7.800 -22.733 1.00 77.50 318 ILE A O 1
ATOM 2630 N N . GLU A 1 319 ? 1.349 6.462 -21.234 1.00 67.81 319 GLU A N 1
ATOM 2631 C CA . GLU A 1 319 ? 1.075 7.541 -20.276 1.00 67.81 319 GLU A CA 1
ATOM 2632 C C . GLU A 1 319 ? 2.361 8.110 -19.656 1.00 67.81 319 GLU A C 1
ATOM 2634 O O . GLU A 1 319 ? 2.416 9.283 -19.285 1.00 67.81 319 GLU A O 1
ATOM 2639 N N . MET A 1 320 ? 3.410 7.289 -19.555 1.00 68.94 320 MET A N 1
ATOM 2640 C CA . MET A 1 320 ? 4.684 7.659 -18.932 1.00 68.94 320 MET A CA 1
ATOM 2641 C C . MET A 1 320 ? 5.691 8.199 -19.952 1.00 68.94 320 MET A C 1
ATOM 2643 O O . MET A 1 320 ? 6.439 9.130 -19.657 1.00 68.94 320 MET A O 1
ATOM 2647 N N . ILE A 1 321 ? 5.700 7.645 -21.164 1.00 77.06 321 ILE A N 1
ATOM 2648 C CA . ILE A 1 321 ? 6.557 8.055 -22.275 1.00 77.06 321 ILE A CA 1
ATOM 2649 C C . ILE A 1 321 ? 5.665 8.659 -23.368 1.00 77.06 321 ILE A C 1
ATOM 2651 O O . ILE A 1 321 ? 5.339 7.986 -24.354 1.00 77.06 321 ILE A O 1
ATOM 2655 N N . PRO A 1 322 ? 5.241 9.927 -23.219 1.00 68.62 322 PRO A N 1
ATOM 2656 C CA . PRO A 1 322 ? 4.331 10.537 -24.173 1.00 68.62 322 PRO A CA 1
ATOM 2657 C C . PRO A 1 322 ? 4.968 10.633 -25.563 1.00 68.62 322 PRO A C 1
ATOM 2659 O O . PRO A 1 322 ? 6.194 10.625 -25.729 1.00 68.62 322 PRO A O 1
ATOM 2662 N N . PHE A 1 323 ? 4.125 10.714 -26.587 1.00 75.62 323 PHE A N 1
ATOM 2663 C CA . PHE A 1 323 ? 4.595 10.983 -27.941 1.00 75.62 323 PHE A CA 1
ATOM 2664 C C . PHE A 1 323 ? 5.141 12.413 -28.045 1.00 75.62 323 PHE A C 1
ATOM 2666 O O . PHE A 1 323 ? 4.705 13.303 -27.301 1.00 75.62 323 PHE A O 1
ATOM 2673 N N . PRO A 1 324 ? 6.081 12.671 -28.970 1.00 70.88 324 PRO A N 1
ATOM 2674 C CA . PRO A 1 324 ? 6.502 14.034 -29.257 1.00 70.88 324 PRO A CA 1
ATOM 2675 C C . PRO A 1 324 ? 5.292 14.901 -29.617 1.00 70.88 324 PRO A C 1
ATOM 2677 O O . PRO A 1 324 ? 4.347 14.446 -30.258 1.00 70.88 324 PRO A O 1
ATOM 2680 N N . LYS A 1 325 ? 5.320 16.184 -29.234 1.00 64.88 325 LYS A N 1
ATOM 2681 C CA . LYS A 1 325 ? 4.204 17.122 -29.476 1.00 64.88 325 LYS A CA 1
ATOM 2682 C C . LYS A 1 325 ? 3.797 17.222 -30.952 1.00 64.88 325 LYS A C 1
ATOM 2684 O O . LYS A 1 325 ? 2.671 17.610 -31.236 1.00 64.88 325 LYS A O 1
ATOM 2689 N N . SER A 1 326 ? 4.704 16.900 -31.874 1.00 61.47 326 SER A N 1
ATOM 2690 C CA . SER A 1 326 ? 4.446 16.827 -33.315 1.00 61.47 326 SER A CA 1
ATOM 2691 C C . SER A 1 326 ? 3.452 15.734 -33.712 1.00 61.47 326 SER A C 1
ATOM 2693 O O . SER A 1 326 ? 2.853 15.858 -34.768 1.00 61.47 326 SER A O 1
ATOM 2695 N N . TYR A 1 327 ? 3.257 14.703 -32.886 1.00 62.28 327 TYR A N 1
ATOM 2696 C CA . TYR A 1 327 ? 2.319 13.610 -33.145 1.00 62.28 327 TYR A CA 1
ATOM 2697 C C . TYR A 1 327 ? 0.848 13.996 -32.911 1.00 62.28 327 TYR A C 1
ATOM 2699 O O . TYR A 1 327 ? -0.044 13.418 -33.517 1.00 62.28 327 TYR A O 1
ATOM 2707 N N . TYR A 1 328 ? 0.585 14.962 -32.026 1.00 64.38 328 TYR A N 1
ATOM 2708 C CA . TYR A 1 328 ? -0.776 15.386 -31.661 1.00 64.38 328 TYR A CA 1
ATOM 2709 C C . TYR A 1 328 ? -1.302 16.564 -32.500 1.00 64.38 328 TYR A C 1
ATOM 2711 O O . TYR A 1 328 ? -2.332 17.147 -32.158 1.00 64.38 328 TYR A O 1
ATOM 2719 N N . LYS A 1 329 ? -0.564 16.957 -33.539 1.00 48.00 329 LYS A N 1
ATOM 2720 C CA . LYS A 1 329 ? -0.975 17.949 -34.536 1.00 48.00 329 LYS A CA 1
ATOM 2721 C C . LYS A 1 329 ? -1.471 17.227 -35.773 1.00 48.00 329 LYS A C 1
ATOM 2723 O O . LYS A 1 329 ? -2.441 17.742 -36.365 1.00 48.00 329 LYS A O 1
#

Sequence (329 aa):
MLNKLFKSLYYRLKNYNDEIMNFNFNDFNKFIITVLLKQLTRTDVILPVAIGFITVLISFQSLTQSNVFFPQSNVPAYVTFVLFQCAMSIAIVYVLPLITIIILNAIFSIIQKYWTKGVLLIKLLITVVIYHYAFTFLNNKHLYHTKDQIGIIILWVMLYFICMNLYISHTKHRSLIKFTKLKALFFIAFIWLSIKPITLILVNTSKSTDFLRINTDMLLTPTNCYEMMKSNPDIKPENYIANNPEYFESKAQGCIVHKNNVRTGFASDYVIVIRKNIIPVKESDNHIYNFYSRIACYSSNCFIDNQVKKDITDDEWIEMIPFPKSYYK